Protein AF-A0A4Y8AT61-F1 (afdb_monomer)

Mean predicted aligned error: 8.23 Å

Structure (mmCIF, N/CA/C/O backbone):
data_AF-A0A4Y8AT61-F1
#
_entry.id   AF-A0A4Y8AT61-F1
#
loop_
_atom_site.group_PDB
_atom_site.id
_atom_site.type_symbol
_atom_site.label_atom_id
_atom_site.label_alt_id
_atom_site.label_comp_id
_atom_site.label_asym_id
_atom_site.label_entity_id
_atom_site.label_seq_id
_atom_site.pdbx_PDB_ins_code
_atom_site.Cartn_x
_atom_site.Cartn_y
_atom_site.Cartn_z
_atom_site.occupancy
_atom_site.B_iso_or_equiv
_atom_site.auth_seq_id
_atom_site.auth_comp_id
_atom_site.auth_asym_id
_atom_site.auth_atom_id
_atom_site.pdbx_PDB_model_num
ATOM 1 N N . MET A 1 1 ? 18.339 -17.777 -4.932 1.00 36.38 1 MET A N 1
ATOM 2 C CA . MET A 1 1 ? 16.861 -17.811 -4.949 1.00 36.38 1 MET A CA 1
ATOM 3 C C . MET A 1 1 ? 16.415 -16.359 -4.862 1.00 36.38 1 MET A C 1
ATOM 5 O O . MET A 1 1 ? 16.865 -15.692 -3.943 1.00 36.38 1 MET A O 1
ATOM 9 N N . LYS A 1 2 ? 15.711 -15.813 -5.861 1.00 45.47 2 LYS A N 1
ATOM 10 C CA . LYS A 1 2 ? 15.287 -14.401 -5.837 1.00 45.47 2 LYS A CA 1
ATOM 11 C C . LYS A 1 2 ? 14.229 -14.286 -4.734 1.00 45.47 2 LYS A C 1
ATOM 13 O O . LYS A 1 2 ? 13.193 -14.935 -4.846 1.00 45.47 2 LYS A O 1
ATOM 18 N N . GLU A 1 3 ? 14.535 -13.597 -3.638 1.00 62.41 3 GLU A N 1
ATOM 19 C CA . GLU A 1 3 ? 13.583 -13.440 -2.536 1.00 62.41 3 GLU A CA 1
ATOM 20 C C . GLU A 1 3 ? 12.354 -12.694 -3.058 1.00 62.41 3 GLU A C 1
ATOM 22 O O . GLU A 1 3 ? 12.460 -11.595 -3.598 1.00 62.41 3 GLU A O 1
ATOM 27 N N . ILE A 1 4 ? 11.193 -13.346 -2.971 1.00 73.12 4 ILE A N 1
ATOM 28 C CA . ILE A 1 4 ? 9.927 -12.787 -3.454 1.00 73.12 4 ILE A CA 1
ATOM 29 C C . ILE A 1 4 ? 9.488 -11.653 -2.534 1.00 73.12 4 ILE A C 1
ATOM 31 O O . ILE A 1 4 ? 8.932 -10.685 -3.027 1.00 73.12 4 ILE A O 1
ATOM 35 N N . PHE A 1 5 ? 9.749 -11.739 -1.227 1.00 81.12 5 PHE A N 1
ATOM 36 C CA . PHE A 1 5 ? 9.392 -10.702 -0.263 1.00 81.12 5 PHE A CA 1
ATOM 37 C C . PHE A 1 5 ? 10.627 -10.036 0.327 1.00 81.12 5 PHE A C 1
ATOM 39 O O . PHE A 1 5 ? 11.605 -10.708 0.639 1.00 81.12 5 PHE A O 1
ATOM 46 N N . ASN A 1 6 ? 10.557 -8.724 0.511 1.00 86.44 6 ASN A N 1
ATOM 47 C CA . ASN A 1 6 ? 11.590 -7.962 1.192 1.00 86.44 6 ASN A CA 1
ATOM 48 C C . ASN A 1 6 ? 11.395 -8.002 2.723 1.00 86.44 6 ASN A C 1
ATOM 50 O O . ASN A 1 6 ? 10.343 -8.391 3.237 1.00 86.44 6 ASN A O 1
ATOM 54 N N . ASN A 1 7 ? 12.407 -7.558 3.474 1.00 89.88 7 ASN A N 1
ATOM 55 C CA . ASN A 1 7 ? 12.387 -7.593 4.943 1.00 89.88 7 ASN A CA 1
ATOM 56 C C . ASN A 1 7 ? 11.191 -6.855 5.565 1.00 89.88 7 ASN A C 1
ATOM 58 O O . ASN A 1 7 ? 10.678 -7.276 6.603 1.00 89.88 7 ASN A O 1
ATOM 62 N N . ARG A 1 8 ? 10.733 -5.765 4.939 1.00 88.19 8 ARG A N 1
ATOM 63 C CA . ARG A 1 8 ? 9.583 -5.000 5.427 1.00 88.19 8 ARG A CA 1
ATOM 64 C C . ARG A 1 8 ? 8.285 -5.760 5.216 1.00 88.19 8 ARG A C 1
ATOM 66 O O . ARG A 1 8 ? 7.477 -5.829 6.133 1.00 88.19 8 ARG A O 1
ATOM 73 N N . GLU A 1 9 ? 8.093 -6.343 4.038 1.00 87.31 9 GLU A N 1
ATOM 74 C CA . GLU A 1 9 ? 6.930 -7.170 3.717 1.00 87.31 9 GLU A CA 1
ATOM 75 C C . GLU A 1 9 ? 6.846 -8.373 4.665 1.00 87.31 9 GLU A C 1
ATOM 77 O O . GLU A 1 9 ? 5.780 -8.640 5.215 1.00 87.31 9 GLU A O 1
ATOM 82 N N . ILE A 1 10 ? 7.971 -9.042 4.940 1.00 90.88 10 ILE A N 1
ATOM 83 C CA . ILE A 1 10 ? 8.032 -10.157 5.900 1.00 90.88 10 ILE A CA 1
ATOM 84 C C . ILE A 1 10 ? 7.611 -9.691 7.300 1.00 90.88 10 ILE A C 1
ATOM 86 O O . ILE A 1 10 ? 6.764 -10.320 7.941 1.00 90.88 10 ILE A O 1
ATOM 90 N N . ALA A 1 11 ? 8.163 -8.574 7.775 1.00 91.62 11 ALA A N 1
ATOM 91 C CA . ALA A 1 11 ? 7.839 -8.053 9.097 1.00 91.62 11 ALA A CA 1
ATOM 92 C C . ALA A 1 11 ? 6.385 -7.542 9.193 1.00 91.62 11 ALA A C 1
ATOM 94 O O . ALA A 1 11 ? 5.727 -7.754 10.214 1.00 91.62 11 ALA A O 1
ATOM 95 N N . LEU A 1 12 ? 5.846 -6.940 8.126 1.00 89.81 12 LEU A N 1
ATOM 96 C CA . LEU A 1 12 ? 4.436 -6.546 8.030 1.00 89.81 12 LEU A CA 1
ATOM 97 C C . LEU A 1 12 ? 3.517 -7.766 8.092 1.00 89.81 12 LEU A C 1
ATOM 99 O O . LEU A 1 12 ? 2.582 -7.774 8.889 1.00 89.81 12 LEU A O 1
ATOM 103 N N . LEU A 1 13 ? 3.791 -8.804 7.297 1.00 91.25 13 LEU A N 1
ATOM 104 C CA . LEU A 1 13 ? 2.998 -10.036 7.280 1.00 91.25 13 LEU A CA 1
ATOM 105 C C . LEU A 1 13 ? 2.968 -10.704 8.656 1.00 91.25 13 LEU A C 1
ATOM 107 O O . LEU A 1 13 ? 1.909 -11.134 9.110 1.00 91.25 13 LEU A O 1
ATOM 111 N N . PHE A 1 14 ? 4.105 -10.738 9.350 1.00 94.06 14 PHE A N 1
ATOM 112 C CA . PHE A 1 14 ? 4.192 -11.273 10.705 1.00 94.06 14 PHE A CA 1
ATOM 113 C C . PHE A 1 14 ? 3.315 -10.497 11.699 1.00 94.06 14 PHE A C 1
ATOM 115 O O . PHE A 1 14 ? 2.499 -11.094 12.404 1.00 94.06 14 PHE A O 1
ATOM 122 N N . TRP A 1 15 ? 3.433 -9.165 11.738 1.00 94.00 15 TRP A N 1
ATOM 123 C CA . TRP A 1 15 ? 2.656 -8.340 12.667 1.00 94.00 15 TRP A CA 1
ATOM 124 C C . TRP A 1 15 ? 1.162 -8.319 12.335 1.00 94.00 15 TRP A C 1
ATOM 126 O O . TRP A 1 15 ? 0.336 -8.406 13.245 1.00 94.00 15 TRP A O 1
ATOM 136 N N . ILE A 1 16 ? 0.802 -8.281 11.048 1.00 91.12 16 ILE A N 1
ATOM 137 C CA . ILE A 1 16 ? -0.586 -8.445 10.599 1.00 91.12 16 ILE A CA 1
ATOM 138 C C . ILE A 1 16 ? -1.113 -9.811 11.046 1.00 91.12 16 ILE A C 1
ATOM 140 O O . ILE A 1 16 ? -2.205 -9.877 11.600 1.00 91.12 16 ILE A O 1
ATOM 144 N N . GLY A 1 17 ? -0.336 -10.886 10.895 1.00 92.94 17 GLY A N 1
ATOM 145 C CA . GLY A 1 17 ? -0.708 -12.221 11.367 1.00 92.94 17 GLY A CA 1
ATOM 146 C C . GLY A 1 17 ? -1.023 -12.252 12.865 1.00 92.94 17 GLY A C 1
ATOM 147 O O . GLY A 1 17 ? -2.079 -12.746 13.262 1.00 92.94 17 GLY A O 1
ATOM 148 N N . ILE A 1 18 ? -0.165 -11.652 13.699 1.00 93.69 18 ILE A N 1
ATOM 149 C CA . ILE A 1 18 ? -0.402 -11.530 15.148 1.00 93.69 18 ILE A CA 1
ATOM 150 C C . ILE A 1 18 ? -1.698 -10.763 15.435 1.00 93.69 18 ILE A C 1
ATOM 152 O O . ILE A 1 18 ? -2.508 -11.205 16.255 1.00 93.69 18 ILE A O 1
ATOM 156 N N . LEU A 1 19 ? -1.916 -9.631 14.759 1.00 90.44 19 LEU A N 1
ATOM 157 C CA . LEU A 1 19 ? -3.117 -8.815 14.939 1.00 90.44 19 LEU A CA 1
ATOM 158 C C . LEU A 1 19 ? -4.384 -9.557 14.512 1.00 90.44 19 LEU A C 1
ATOM 160 O O . LEU A 1 19 ? -5.373 -9.522 15.241 1.00 90.44 19 LEU A O 1
ATOM 164 N N . LEU A 1 20 ? -4.363 -10.266 13.383 1.00 89.38 20 LEU A N 1
ATOM 165 C CA . LEU A 1 20 ? -5.501 -11.060 12.921 1.00 89.38 20 LEU A CA 1
ATOM 166 C C . LEU A 1 20 ? -5.822 -12.183 13.909 1.00 89.38 20 LEU A C 1
ATOM 168 O O . LEU A 1 20 ? -6.983 -12.344 14.281 1.00 89.38 20 LEU A O 1
ATOM 172 N N . ILE A 1 21 ? -4.808 -12.902 14.404 1.00 92.44 21 ILE A N 1
ATOM 173 C CA . ILE A 1 21 ? -4.994 -13.919 15.450 1.00 92.44 21 ILE A CA 1
ATOM 174 C C . ILE A 1 21 ? -5.622 -13.285 16.694 1.00 92.44 21 ILE A C 1
ATOM 176 O O . ILE A 1 21 ? -6.546 -13.852 17.271 1.00 92.44 21 ILE A O 1
ATOM 180 N N . TYR A 1 22 ? -5.158 -12.108 17.114 1.00 90.56 22 TYR A N 1
ATOM 181 C CA . TYR A 1 22 ? -5.714 -11.409 18.269 1.00 90.56 22 TYR A CA 1
ATOM 182 C C . TYR A 1 22 ? -7.177 -10.987 18.053 1.00 90.56 22 TYR A C 1
ATOM 184 O O . TYR A 1 22 ? -8.028 -11.254 18.905 1.00 90.56 22 TYR A O 1
ATOM 192 N N . VAL A 1 23 ? -7.486 -10.368 16.910 1.00 88.12 23 VAL A N 1
ATOM 193 C CA . VAL A 1 23 ? -8.828 -9.877 16.565 1.00 88.12 23 VAL A CA 1
ATOM 194 C C . VAL A 1 23 ? -9.816 -11.034 16.434 1.00 88.12 23 VAL A C 1
ATOM 196 O O . VAL A 1 23 ? -10.910 -10.966 16.996 1.00 88.12 23 VAL A O 1
ATOM 199 N N . PHE A 1 24 ? -9.435 -12.121 15.764 1.00 88.94 24 PHE A N 1
ATOM 200 C CA . PHE A 1 24 ? -10.314 -13.264 15.521 1.00 88.94 24 PHE A CA 1
ATOM 201 C C . PHE A 1 24 ? -10.420 -14.250 16.690 1.00 88.94 24 PHE A C 1
ATOM 203 O O . PHE A 1 24 ? -11.139 -15.235 16.584 1.00 88.94 24 PHE A O 1
ATOM 210 N N . ARG A 1 25 ? -9.810 -13.984 17.852 1.00 89.75 25 ARG A N 1
ATOM 211 C CA . ARG A 1 25 ? -10.066 -14.787 19.067 1.00 89.75 25 ARG A CA 1
ATOM 212 C C . ARG A 1 25 ? -11.502 -14.678 19.571 1.00 89.75 25 ARG A C 1
ATOM 214 O O . ARG A 1 25 ? -12.001 -15.598 20.213 1.00 89.75 25 ARG A O 1
ATOM 221 N N . LYS A 1 26 ? -12.164 -13.541 19.340 1.00 88.56 26 LYS A N 1
ATOM 222 C CA . LYS A 1 26 ? -13.530 -13.304 19.822 1.00 88.56 26 LYS A CA 1
ATOM 223 C C . LYS A 1 26 ? -14.539 -13.733 18.762 1.00 88.56 26 LYS A C 1
ATOM 225 O O . LYS A 1 26 ? -14.546 -13.176 17.668 1.00 88.56 26 LYS A O 1
ATOM 230 N N . LYS A 1 27 ? -15.456 -14.639 19.124 1.00 82.62 27 LYS A N 1
ATOM 231 C CA . LYS A 1 27 ? -16.535 -15.121 18.239 1.00 82.62 27 LYS A CA 1
ATOM 232 C C . LYS A 1 27 ? -17.334 -13.974 17.606 1.00 82.62 27 LYS A C 1
ATOM 234 O O . LYS A 1 27 ? -17.577 -13.989 16.408 1.00 82.62 27 LYS A O 1
ATOM 239 N N . HIS A 1 28 ? -17.631 -12.933 18.384 1.00 88.81 28 HIS A N 1
ATOM 240 C CA . HIS A 1 28 ? -18.303 -11.724 17.899 1.00 88.81 28 HIS A CA 1
ATOM 241 C C . HIS A 1 28 ? -17.579 -11.044 16.720 1.00 88.81 28 HIS A C 1
ATOM 243 O O . HIS A 1 28 ? -18.225 -10.572 15.785 1.00 88.81 28 HIS A O 1
ATOM 249 N N . ASN A 1 29 ? -16.243 -11.010 16.738 1.00 85.25 29 ASN A N 1
ATOM 250 C CA . ASN A 1 29 ? -15.450 -10.393 15.675 1.00 85.25 29 ASN A CA 1
ATOM 251 C C . ASN A 1 29 ? -15.458 -11.257 14.410 1.00 85.25 29 ASN A C 1
ATOM 253 O O . ASN A 1 29 ? -15.543 -10.717 13.311 1.00 85.25 29 ASN A O 1
ATOM 257 N N . ILE A 1 30 ? -15.424 -12.586 14.564 1.00 86.00 30 ILE A N 1
ATOM 258 C CA . ILE A 1 30 ? -15.565 -13.531 13.448 1.00 86.00 30 ILE A CA 1
ATOM 259 C C . ILE A 1 30 ? -16.944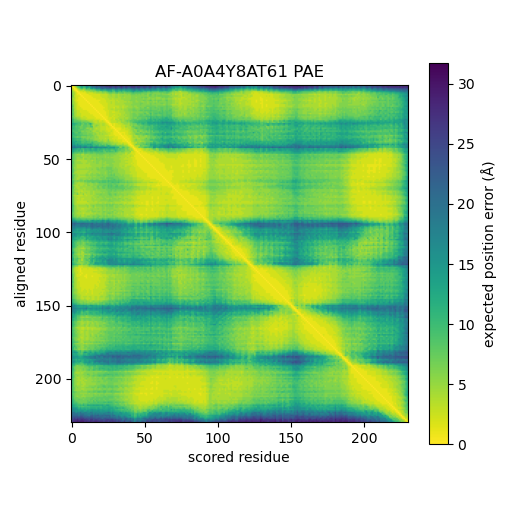 -13.372 12.796 1.00 86.00 30 ILE A C 1
ATOM 261 O O . ILE A 1 30 ? -17.032 -13.228 11.583 1.00 86.00 30 ILE A O 1
ATOM 265 N N . GLU A 1 31 ? -18.015 -13.345 13.593 1.00 86.31 31 GLU A N 1
ATOM 266 C CA . GLU A 1 31 ? -19.386 -13.176 13.093 1.00 86.31 31 GLU A CA 1
ATOM 267 C C . GLU A 1 31 ? -19.573 -11.824 12.391 1.00 86.31 31 GLU A C 1
ATOM 269 O O . GLU A 1 31 ? -20.167 -11.751 11.317 1.00 86.31 31 GLU A O 1
ATOM 274 N N . SER A 1 32 ? -19.024 -10.747 12.960 1.00 87.44 32 SER A N 1
ATOM 275 C CA . SER A 1 32 ? -19.069 -9.412 12.349 1.00 87.44 32 SER A CA 1
ATOM 276 C C . SER A 1 32 ? -18.291 -9.359 11.034 1.00 87.44 32 SER A C 1
ATOM 278 O O . SER A 1 32 ? -18.775 -8.792 10.057 1.00 87.44 32 SER A O 1
ATOM 280 N N . PHE A 1 33 ? -17.115 -9.987 10.978 1.00 84.00 33 PHE A N 1
ATOM 281 C CA . PHE A 1 33 ? -16.336 -10.104 9.748 1.00 84.00 33 PHE A CA 1
ATOM 282 C C . PHE A 1 33 ? -17.062 -10.943 8.689 1.00 84.00 33 PHE A C 1
ATOM 284 O O . PHE A 1 33 ? -17.086 -10.558 7.523 1.00 84.00 33 PHE A O 1
ATOM 291 N N . GLY A 1 34 ? -17.727 -12.027 9.100 1.00 83.25 34 GLY A N 1
ATOM 292 C CA . GLY A 1 34 ? -18.579 -12.841 8.232 1.00 83.25 34 GLY A CA 1
ATOM 293 C C . GLY A 1 34 ? -19.685 -12.020 7.572 1.00 83.25 34 GLY A C 1
ATOM 294 O O . GLY A 1 34 ? -19.818 -12.053 6.355 1.00 83.25 34 GLY A O 1
ATOM 295 N N . LYS A 1 35 ? -20.394 -11.180 8.335 1.00 85.88 35 LYS A N 1
ATOM 296 C CA . LYS A 1 35 ? -21.421 -10.278 7.781 1.00 85.88 35 LYS A CA 1
ATOM 297 C C . LYS A 1 35 ? -20.858 -9.269 6.780 1.00 85.88 35 LYS A C 1
ATOM 299 O O . LYS A 1 35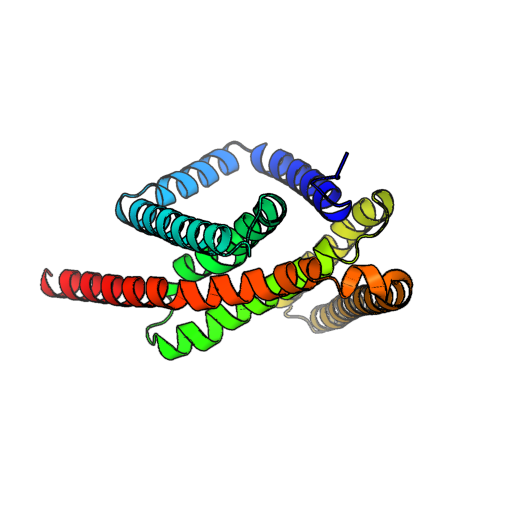 ? -21.514 -8.950 5.792 1.00 85.88 35 LYS A O 1
ATOM 304 N N . VAL A 1 36 ? -19.649 -8.754 7.023 1.00 82.56 36 VAL A N 1
ATOM 305 C CA . VAL A 1 36 ? -18.973 -7.865 6.065 1.00 82.56 36 VAL A CA 1
ATOM 306 C C . VAL A 1 36 ? -18.656 -8.625 4.780 1.00 82.56 36 VAL A C 1
ATOM 308 O O . VAL A 1 36 ? -18.948 -8.117 3.702 1.00 82.56 36 VAL A O 1
ATOM 311 N N . LEU A 1 37 ? -18.121 -9.847 4.878 1.00 82.12 37 LEU A N 1
ATOM 312 C CA . LEU A 1 37 ? -17.873 -10.695 3.712 1.00 82.12 37 LEU A CA 1
ATOM 313 C C . LEU A 1 37 ? -19.165 -10.990 2.945 1.00 82.12 37 LEU A C 1
ATOM 315 O O . LEU A 1 37 ? -19.205 -10.781 1.738 1.00 82.12 37 LEU A O 1
ATOM 319 N N . GLU A 1 38 ? -20.239 -11.385 3.628 1.00 82.56 38 GLU A N 1
ATOM 320 C CA . GLU A 1 38 ? -21.553 -11.616 3.015 1.00 82.56 38 GLU A CA 1
ATOM 321 C C . GLU A 1 38 ? -22.063 -10.381 2.256 1.00 82.56 38 GLU A C 1
ATOM 323 O O . GLU A 1 38 ? -22.574 -10.506 1.143 1.00 82.56 38 GLU A O 1
ATOM 328 N N . ALA A 1 39 ? -21.854 -9.175 2.796 1.00 80.38 39 ALA A N 1
ATOM 329 C CA . ALA A 1 39 ? -22.226 -7.931 2.124 1.00 80.38 39 ALA A CA 1
ATOM 330 C C . ALA A 1 39 ? -21.451 -7.702 0.809 1.00 80.38 39 ALA A C 1
ATOM 332 O O . ALA A 1 39 ? -22.010 -7.146 -0.140 1.00 80.38 39 ALA A O 1
ATOM 333 N N . PHE A 1 40 ? -20.198 -8.162 0.709 1.00 71.25 40 PHE A N 1
ATOM 334 C CA . PHE A 1 40 ? -19.439 -8.128 -0.549 1.00 71.25 40 PHE A CA 1
ATOM 335 C C . PHE A 1 40 ? -19.984 -9.108 -1.598 1.00 71.25 40 PHE A C 1
ATOM 337 O O . PHE A 1 40 ? -19.897 -8.825 -2.795 1.00 71.25 40 PHE A O 1
ATOM 344 N N . PHE A 1 41 ? -20.588 -10.220 -1.171 1.00 73.31 41 PHE A N 1
ATOM 345 C CA . PHE A 1 41 ? -21.160 -11.239 -2.058 1.00 73.31 41 PHE A CA 1
ATOM 346 C C . PHE A 1 41 ? -22.594 -10.941 -2.519 1.00 73.31 41 PHE A C 1
ATOM 348 O O . PHE A 1 41 ? -23.202 -11.751 -3.217 1.00 73.31 41 PHE A O 1
ATOM 355 N N . VAL A 1 42 ? -23.141 -9.759 -2.222 1.00 76.69 42 VAL A N 1
ATOM 356 C CA . VAL A 1 42 ? -24.404 -9.318 -2.828 1.00 76.69 42 VAL A CA 1
ATOM 357 C C . VAL A 1 42 ? -24.207 -9.152 -4.340 1.00 76.69 42 VAL A C 1
ATOM 359 O O . VAL A 1 42 ? -23.296 -8.443 -4.773 1.00 76.69 42 VAL A O 1
ATOM 362 N N . ASN A 1 43 ? -25.095 -9.756 -5.144 1.00 72.50 43 ASN A N 1
ATOM 363 C CA . ASN A 1 43 ? -24.966 -9.902 -6.606 1.00 72.50 43 ASN A CA 1
ATOM 364 C C . ASN A 1 43 ? -24.438 -8.655 -7.337 1.00 72.50 43 ASN A C 1
ATOM 366 O O . ASN A 1 43 ? -23.592 -8.770 -8.219 1.00 72.50 43 ASN A O 1
ATOM 370 N N . LYS A 1 44 ? -24.895 -7.449 -6.972 1.00 77.00 44 LYS A N 1
ATOM 371 C CA . LYS A 1 44 ? -24.464 -6.200 -7.627 1.00 77.00 44 LYS A CA 1
ATOM 372 C C . LYS A 1 44 ? -23.023 -5.797 -7.289 1.00 77.00 44 LYS A C 1
ATOM 374 O O . LYS A 1 44 ? -22.298 -5.387 -8.189 1.00 77.00 44 LYS A O 1
ATOM 379 N N . ILE A 1 45 ? -22.616 -5.906 -6.022 1.00 78.12 45 ILE A N 1
ATOM 380 C CA . ILE A 1 45 ? -21.269 -5.527 -5.564 1.00 78.12 45 ILE A CA 1
ATOM 381 C C . ILE A 1 45 ? -20.251 -6.532 -6.103 1.00 78.12 45 ILE A C 1
ATOM 383 O O . ILE A 1 45 ? -19.264 -6.137 -6.720 1.00 78.12 45 ILE A O 1
ATOM 387 N N . SER A 1 46 ? -20.552 -7.825 -5.964 1.00 83.31 46 SER A N 1
ATOM 388 C CA . SER A 1 46 ? -19.709 -8.904 -6.479 1.00 83.31 46 SER A CA 1
ATOM 389 C C . SER A 1 46 ? -19.489 -8.793 -7.993 1.00 83.31 46 SER A C 1
ATOM 391 O O . SER A 1 46 ? -18.352 -8.879 -8.449 1.00 83.31 46 SER A O 1
ATOM 393 N N . THR A 1 47 ? -20.539 -8.490 -8.771 1.00 87.88 47 THR A N 1
ATOM 394 C CA . THR A 1 47 ? -20.417 -8.325 -10.233 1.00 87.88 47 THR A CA 1
ATOM 395 C C . THR A 1 47 ? -19.478 -7.177 -10.611 1.00 87.88 47 THR A C 1
ATOM 397 O O . THR A 1 47 ? -18.649 -7.341 -11.501 1.00 87.88 47 THR A O 1
ATOM 400 N N . ILE A 1 48 ? -19.566 -6.024 -9.935 1.00 90.62 48 ILE A N 1
ATOM 401 C CA . ILE A 1 48 ? -18.693 -4.871 -10.219 1.00 90.62 48 ILE A CA 1
ATOM 402 C C . ILE A 1 48 ? -17.225 -5.229 -9.966 1.00 90.62 48 ILE A C 1
ATOM 404 O O . ILE A 1 48 ? -16.375 -4.921 -10.800 1.00 90.62 48 ILE A O 1
ATOM 408 N N . PHE A 1 49 ? -16.935 -5.899 -8.847 1.00 90.94 49 PHE A N 1
ATOM 409 C CA . PHE A 1 49 ? -15.570 -6.311 -8.522 1.00 90.94 49 PHE A CA 1
ATOM 410 C C . PHE A 1 49 ? -15.045 -7.407 -9.449 1.00 90.94 49 PHE A C 1
ATOM 412 O O . PHE A 1 49 ? -13.882 -7.380 -9.835 1.00 90.94 49 PHE A O 1
ATOM 419 N N . LEU A 1 50 ? -15.889 -8.353 -9.856 1.00 92.31 50 LEU A N 1
ATOM 420 C CA . LEU A 1 50 ? -15.496 -9.384 -10.813 1.00 92.31 50 LEU A CA 1
ATOM 421 C C . LEU A 1 50 ? -15.163 -8.768 -12.179 1.00 92.31 50 LEU A C 1
ATOM 423 O O . LEU A 1 50 ? -14.134 -9.093 -12.768 1.00 92.31 50 LEU A O 1
ATOM 427 N N . LEU A 1 51 ? -15.975 -7.814 -12.648 1.00 94.19 51 LEU A N 1
ATOM 428 C CA . LEU A 1 51 ? -15.690 -7.060 -13.870 1.00 94.19 51 LEU A CA 1
ATOM 429 C C . LEU A 1 51 ? -14.404 -6.234 -13.756 1.00 94.19 51 LEU A C 1
ATOM 431 O O . LEU A 1 51 ? -13.654 -6.166 -14.728 1.00 94.19 51 LEU A O 1
ATOM 435 N N . SER A 1 52 ? -14.117 -5.631 -12.595 1.00 94.81 52 SER A N 1
ATOM 436 C CA . SER A 1 52 ? -12.866 -4.888 -12.414 1.00 94.81 52 SER A CA 1
ATOM 437 C C . SER A 1 52 ? -11.641 -5.793 -12.410 1.00 94.81 52 SER A C 1
ATOM 439 O O . SER A 1 52 ? -10.628 -5.400 -12.978 1.00 94.81 52 SER A O 1
ATOM 441 N N . VAL A 1 53 ? -11.724 -6.997 -11.829 1.00 95.69 53 VAL A N 1
ATOM 442 C CA . VAL A 1 53 ? -10.640 -7.990 -11.924 1.00 95.69 53 VAL A CA 1
ATOM 443 C C . VAL A 1 53 ? -10.409 -8.365 -13.383 1.00 95.69 53 VAL A C 1
ATOM 445 O O . VAL A 1 53 ? -9.295 -8.212 -13.864 1.00 95.69 53 VAL A O 1
ATOM 448 N N . ILE A 1 54 ? -11.453 -8.760 -14.121 1.00 96.62 54 ILE A N 1
ATOM 449 C CA . ILE A 1 54 ? -11.325 -9.125 -15.545 1.00 96.62 54 ILE A CA 1
ATOM 450 C C . ILE A 1 54 ? -10.702 -7.983 -16.357 1.00 96.62 54 ILE A C 1
ATOM 452 O O . ILE A 1 54 ? -9.827 -8.216 -17.193 1.00 96.62 54 ILE A O 1
ATOM 456 N N . TYR A 1 55 ? -11.134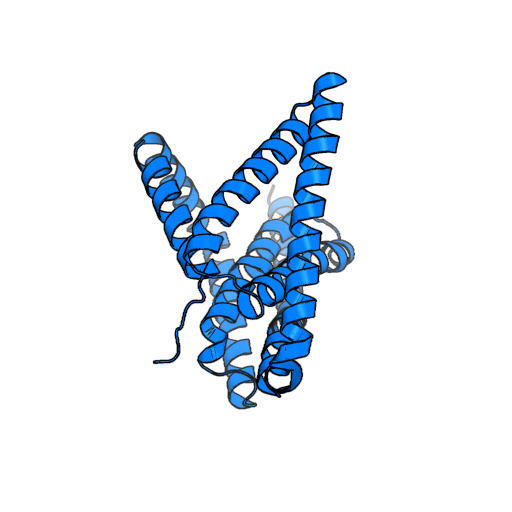 -6.745 -16.110 1.00 97.00 55 TYR A N 1
ATOM 457 C CA . TYR A 1 55 ? -10.596 -5.573 -16.791 1.00 97.00 55 TYR A CA 1
ATOM 458 C C . TYR A 1 55 ? -9.105 -5.372 -16.496 1.00 97.00 55 TYR A C 1
ATOM 460 O O . TYR A 1 55 ? -8.318 -5.174 -17.418 1.00 97.00 55 TYR A O 1
ATOM 468 N N . VAL A 1 56 ? -8.703 -5.456 -15.225 1.00 96.38 56 VAL A N 1
ATOM 469 C CA . VAL A 1 56 ? -7.304 -5.286 -14.808 1.00 96.38 56 VAL A CA 1
ATOM 470 C C . VAL A 1 56 ? -6.424 -6.422 -15.327 1.00 96.38 56 VAL A C 1
ATOM 472 O O . VAL A 1 56 ? -5.357 -6.145 -15.862 1.00 96.38 56 VAL A O 1
ATOM 475 N N . GLU A 1 57 ? -6.885 -7.672 -15.272 1.00 96.25 57 GLU A N 1
ATOM 476 C CA . GLU A 1 57 ? -6.180 -8.815 -15.867 1.00 96.25 57 GLU A CA 1
ATOM 477 C C . GLU A 1 57 ? -5.992 -8.625 -17.377 1.00 96.25 57 GLU A C 1
ATOM 479 O O . GLU A 1 57 ? -4.910 -8.854 -17.908 1.00 96.25 57 GLU A O 1
ATOM 484 N N . SER A 1 58 ? -7.004 -8.103 -18.077 1.00 96.69 58 SER A N 1
ATOM 485 C CA . SER A 1 58 ? -6.887 -7.780 -19.505 1.00 96.69 58 SER A CA 1
ATOM 486 C C . SER A 1 58 ? -5.819 -6.711 -19.770 1.00 96.69 58 SER A C 1
ATOM 488 O O . SER A 1 58 ? -5.062 -6.827 -20.733 1.00 96.69 58 SER A O 1
ATOM 490 N N . LEU A 1 59 ? -5.714 -5.689 -18.911 1.00 96.62 59 LEU A N 1
ATOM 491 C CA . LEU A 1 59 ? -4.639 -4.693 -18.997 1.00 96.62 59 LEU A CA 1
ATOM 492 C C . LEU A 1 59 ? -3.266 -5.321 -18.746 1.00 96.62 59 LEU A C 1
ATOM 494 O O . LEU A 1 59 ? -2.332 -5.040 -19.492 1.00 96.62 59 LEU A O 1
ATOM 498 N N . ILE A 1 60 ? -3.141 -6.183 -17.735 1.00 96.44 60 ILE A N 1
ATOM 499 C CA . ILE A 1 60 ? -1.893 -6.890 -17.424 1.00 96.44 60 ILE A CA 1
ATOM 500 C C . ILE A 1 60 ? -1.470 -7.778 -18.599 1.00 96.44 60 ILE A C 1
ATOM 502 O O . ILE A 1 60 ? -0.303 -7.757 -18.984 1.00 96.44 60 ILE A O 1
ATOM 506 N N . LEU A 1 61 ? -2.409 -8.487 -19.232 1.00 96.50 61 LEU A N 1
ATOM 507 C CA . LEU A 1 61 ? -2.141 -9.276 -20.435 1.00 96.50 61 LEU A CA 1
ATOM 508 C C . LEU A 1 61 ? -1.617 -8.400 -21.578 1.00 96.50 61 LEU A C 1
ATOM 510 O O . LEU A 1 61 ? -0.607 -8.742 -22.186 1.00 96.50 61 LEU A O 1
ATOM 514 N N . ILE A 1 62 ? -2.241 -7.245 -21.839 1.00 96.75 62 ILE A N 1
ATOM 515 C CA . ILE A 1 62 ? -1.754 -6.292 -22.851 1.00 96.75 62 ILE A CA 1
ATOM 516 C C . ILE A 1 62 ? -0.336 -5.813 -22.510 1.00 96.75 62 ILE A C 1
ATOM 518 O O . ILE A 1 62 ? 0.522 -5.782 -23.390 1.00 96.75 62 ILE A O 1
ATOM 522 N N . LEU A 1 63 ? -0.066 -5.479 -21.243 1.00 96.31 63 LEU A N 1
ATOM 523 C CA . LEU A 1 63 ? 1.267 -5.073 -20.788 1.00 96.31 63 LEU A CA 1
ATOM 524 C C . LEU A 1 63 ? 2.299 -6.200 -20.918 1.00 96.31 63 LEU A C 1
ATOM 526 O O . LEU A 1 63 ? 3.464 -5.928 -21.201 1.00 96.31 63 LEU A O 1
ATOM 530 N N . SER A 1 64 ? 1.887 -7.453 -20.741 1.00 95.50 64 SER A N 1
ATOM 531 C CA . SER A 1 64 ? 2.748 -8.617 -20.939 1.00 95.50 64 SER A CA 1
ATOM 532 C C . SER A 1 64 ? 3.080 -8.836 -22.417 1.00 95.50 64 SER A C 1
ATOM 534 O O . SER A 1 64 ? 4.237 -9.089 -22.746 1.00 95.50 64 SER A O 1
ATOM 536 N N . LEU A 1 65 ? 2.111 -8.644 -23.322 1.00 96.12 65 LEU A N 1
ATOM 537 C CA . LEU A 1 65 ? 2.318 -8.759 -24.773 1.00 96.12 65 LEU A CA 1
ATOM 538 C C . LEU A 1 65 ? 3.327 -7.743 -25.325 1.00 96.12 65 LEU A C 1
ATOM 540 O O . LEU A 1 65 ? 4.011 -8.038 -26.300 1.00 96.12 65 LEU A O 1
ATOM 544 N N . ILE A 1 66 ? 3.428 -6.562 -24.712 1.00 95.69 66 ILE A N 1
ATOM 545 C CA . ILE A 1 66 ? 4.419 -5.534 -25.078 1.00 95.69 66 ILE A CA 1
ATOM 546 C C . ILE A 1 66 ? 5.713 -5.628 -24.250 1.00 95.69 66 ILE A C 1
ATOM 548 O O . ILE A 1 66 ? 6.476 -4.665 -24.194 1.00 95.69 66 ILE A O 1
ATOM 552 N N . GLU A 1 67 ? 5.934 -6.752 -23.560 1.00 93.00 67 GLU A N 1
ATOM 553 C CA . GLU A 1 67 ? 7.096 -7.019 -22.698 1.00 93.00 67 GLU A CA 1
ATOM 554 C C . GLU A 1 67 ? 7.289 -5.995 -21.562 1.00 93.00 67 GLU A C 1
ATOM 556 O O . GLU A 1 67 ? 8.380 -5.853 -20.998 1.00 93.00 67 GLU A O 1
ATOM 561 N N . PHE A 1 68 ? 6.244 -5.249 -21.200 1.00 93.94 68 PHE A N 1
ATOM 562 C CA . PHE A 1 68 ? 6.289 -4.303 -20.088 1.00 93.94 68 PHE A CA 1
ATOM 563 C C . PHE A 1 68 ? 6.118 -5.020 -18.746 1.00 93.94 68 PHE A C 1
ATOM 565 O O . PHE A 1 68 ? 6.821 -4.693 -17.793 1.00 93.94 68 PHE A O 1
ATOM 572 N N . TRP A 1 69 ? 5.213 -5.998 -18.684 1.00 95.06 69 TRP A N 1
ATOM 573 C CA . TRP A 1 69 ? 4.914 -6.770 -17.480 1.00 95.06 69 TRP A CA 1
ATOM 574 C C . TRP A 1 69 ? 5.451 -8.200 -17.578 1.00 95.06 69 TRP A C 1
ATOM 576 O O . TRP A 1 69 ? 5.286 -8.873 -18.596 1.00 95.06 69 TRP A O 1
ATOM 586 N N . ASP A 1 70 ? 6.036 -8.681 -16.485 1.00 91.75 70 ASP A N 1
ATOM 587 C CA . ASP A 1 70 ? 6.407 -10.079 -16.277 1.00 91.75 70 ASP A CA 1
ATOM 588 C C . ASP A 1 70 ? 6.062 -10.511 -14.837 1.00 91.75 70 ASP A C 1
ATOM 590 O O . ASP A 1 70 ? 5.596 -9.713 -14.021 1.00 91.75 70 ASP A O 1
ATOM 594 N N . PHE A 1 71 ? 6.318 -11.776 -14.493 1.00 89.75 71 PHE A N 1
ATOM 595 C CA . PHE A 1 71 ? 5.996 -12.343 -13.176 1.00 89.75 71 PHE A CA 1
ATOM 596 C C . PHE A 1 71 ? 6.616 -11.600 -11.979 1.00 89.75 71 PHE A C 1
ATOM 598 O O . PHE A 1 71 ? 6.160 -11.783 -10.850 1.00 89.75 71 PHE A O 1
ATOM 605 N N . THR A 1 72 ? 7.631 -10.756 -12.186 1.00 86.44 72 THR A N 1
ATOM 606 C CA . THR A 1 72 ? 8.206 -9.932 -11.116 1.00 86.44 72 THR A CA 1
ATOM 607 C C . THR A 1 72 ? 7.254 -8.839 -10.624 1.00 86.44 72 THR A C 1
ATOM 609 O O . THR A 1 72 ? 7.381 -8.437 -9.472 1.00 86.44 72 THR A O 1
ATOM 612 N N . PHE A 1 73 ? 6.257 -8.450 -11.427 1.00 88.56 73 PHE A N 1
ATOM 613 C CA . PHE A 1 73 ? 5.266 -7.409 -11.120 1.00 88.56 73 PHE A CA 1
ATOM 614 C C . PHE A 1 73 ? 3.990 -7.932 -10.445 1.00 88.56 73 PHE A C 1
ATOM 616 O O . PHE A 1 73 ? 3.068 -7.156 -10.182 1.00 88.56 73 PHE A O 1
ATOM 623 N N . ILE A 1 74 ? 3.874 -9.239 -10.170 1.00 89.94 74 ILE A N 1
ATOM 624 C CA . ILE A 1 74 ? 2.659 -9.815 -9.561 1.00 89.94 74 ILE A CA 1
ATOM 625 C C . ILE A 1 74 ? 2.315 -9.120 -8.244 1.00 89.94 74 ILE A C 1
ATOM 627 O O . ILE A 1 74 ? 1.161 -8.753 -8.021 1.00 89.94 74 ILE A O 1
ATOM 631 N N . LYS A 1 75 ? 3.311 -8.918 -7.376 1.00 86.56 75 LYS A N 1
ATOM 632 C CA . LYS A 1 75 ? 3.088 -8.274 -6.078 1.00 86.56 75 LYS A CA 1
ATOM 633 C C . LYS A 1 75 ? 2.589 -6.848 -6.258 1.00 86.56 75 LYS A C 1
ATOM 635 O O . LYS A 1 75 ? 1.592 -6.477 -5.645 1.00 86.56 75 LYS A O 1
ATOM 640 N N . ASP A 1 76 ? 3.228 -6.088 -7.136 1.00 86.50 76 ASP A N 1
ATOM 641 C CA . ASP A 1 76 ? 2.875 -4.694 -7.397 1.00 86.50 76 ASP A CA 1
ATOM 642 C C . ASP A 1 76 ? 1.477 -4.590 -8.022 1.00 86.50 76 ASP A C 1
ATOM 644 O O . ASP A 1 76 ? 0.703 -3.704 -7.674 1.00 86.50 76 ASP A O 1
ATOM 648 N N . SER A 1 77 ? 1.090 -5.564 -8.852 1.00 91.75 77 SER A N 1
ATOM 649 C CA . SER A 1 77 ? -0.259 -5.663 -9.433 1.00 91.75 77 SER A CA 1
ATOM 650 C C . SER A 1 77 ? -1.325 -5.858 -8.350 1.00 91.75 77 SER A C 1
ATOM 652 O O . SER A 1 77 ? -2.349 -5.172 -8.348 1.00 91.75 77 SER A O 1
ATOM 654 N N . ILE A 1 78 ? -1.064 -6.750 -7.387 1.00 90.75 78 ILE A N 1
ATOM 655 C CA . ILE A 1 78 ? -1.950 -7.004 -6.242 1.00 90.75 78 ILE A CA 1
ATOM 656 C C . ILE A 1 78 ? -2.036 -5.759 -5.350 1.00 90.75 78 ILE A C 1
ATOM 658 O O . ILE A 1 78 ? -3.137 -5.315 -5.013 1.00 90.75 78 ILE A O 1
ATOM 662 N N . PHE A 1 79 ? -0.893 -5.170 -4.987 1.00 86.06 79 PHE A N 1
ATOM 663 C CA . PHE A 1 79 ? -0.848 -3.964 -4.158 1.00 86.06 79 PHE A CA 1
ATOM 664 C C . PHE A 1 79 ? -1.567 -2.792 -4.822 1.00 86.06 79 PHE A C 1
ATOM 666 O O . PHE A 1 79 ? -2.359 -2.111 -4.168 1.00 86.06 79 PHE A O 1
ATOM 673 N N . TRP A 1 80 ? -1.358 -2.582 -6.121 1.00 90.94 80 TRP A N 1
ATOM 674 C CA . TRP A 1 80 ? -2.052 -1.547 -6.871 1.00 90.94 80 TRP A CA 1
ATOM 675 C C . TRP A 1 80 ? -3.560 -1.808 -6.939 1.00 90.94 80 TRP A C 1
ATOM 677 O O . TRP A 1 80 ? -4.350 -0.883 -6.739 1.00 90.94 80 TRP A O 1
ATOM 687 N N . TYR A 1 81 ? -3.989 -3.055 -7.157 1.00 92.38 81 TYR A N 1
ATOM 688 C CA . TYR A 1 81 ? -5.413 -3.375 -7.230 1.00 92.38 81 TYR A CA 1
ATOM 689 C C . TYR A 1 81 ? -6.120 -3.059 -5.910 1.00 92.38 81 TYR A C 1
ATOM 691 O O . TYR A 1 81 ? -7.108 -2.324 -5.894 1.00 92.38 81 TYR A O 1
ATOM 699 N N . PHE A 1 82 ? -5.603 -3.554 -4.784 1.00 88.75 82 PHE A N 1
ATOM 700 C CA . PHE A 1 82 ? -6.227 -3.309 -3.482 1.00 88.75 82 PHE A CA 1
ATOM 701 C C . PHE A 1 82 ? -6.028 -1.873 -2.982 1.00 88.75 82 PHE A C 1
ATOM 703 O O . PHE A 1 82 ? -6.926 -1.333 -2.342 1.00 88.75 82 PHE A O 1
ATOM 710 N N . GLY A 1 83 ? -4.895 -1.237 -3.288 1.00 84.44 83 GLY A N 1
ATOM 711 C CA . GLY A 1 83 ? -4.574 0.122 -2.847 1.00 84.44 83 GLY A CA 1
ATOM 712 C C . GLY A 1 83 ? -5.218 1.230 -3.684 1.00 84.44 83 GLY A C 1
ATOM 713 O O . GLY A 1 83 ? -5.583 2.273 -3.147 1.00 84.44 83 GLY A O 1
ATOM 714 N N . VAL A 1 84 ? -5.404 1.018 -4.990 1.00 87.50 84 VAL A N 1
ATOM 715 C CA . VAL A 1 84 ? -5.983 2.016 -5.903 1.00 87.50 84 VAL A CA 1
ATOM 716 C C . VAL A 1 84 ? -7.343 1.571 -6.409 1.00 87.50 84 VAL A C 1
ATOM 718 O O . VAL A 1 84 ? -8.339 2.234 -6.110 1.00 87.50 84 VAL A O 1
ATOM 721 N N . ALA A 1 85 ? -7.415 0.481 -7.177 1.00 90.38 85 ALA A N 1
ATOM 722 C CA . ALA A 1 85 ? -8.631 0.113 -7.903 1.00 90.38 85 ALA A CA 1
ATOM 723 C C . ALA A 1 85 ? -9.807 -0.154 -6.954 1.00 90.38 85 ALA A C 1
ATOM 725 O O . ALA A 1 85 ? -10.863 0.473 -7.066 1.00 90.38 85 ALA A O 1
ATOM 726 N N . PHE A 1 86 ? -9.589 -1.016 -5.964 1.00 89.62 86 PHE A N 1
ATOM 727 C CA . PHE A 1 86 ? -10.584 -1.434 -4.98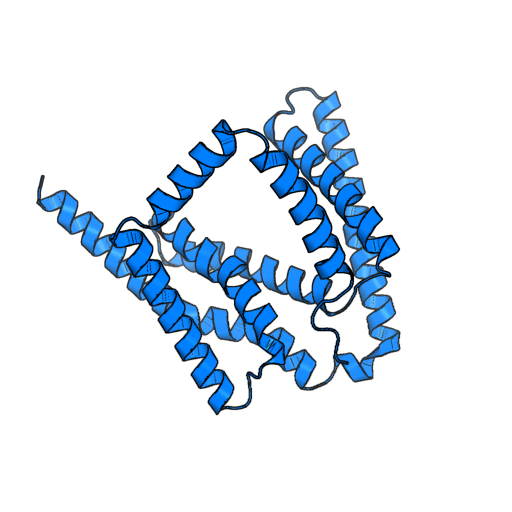6 1.00 89.62 86 PHE A CA 1
ATOM 728 C C . PHE A 1 86 ? -11.115 -0.255 -4.160 1.00 89.62 86 PHE A C 1
ATOM 730 O O . PHE A 1 86 ? -12.323 -0.016 -4.111 1.00 89.62 86 PHE A O 1
ATOM 737 N N . ILE A 1 87 ? -10.216 0.539 -3.563 1.00 87.00 87 ILE A N 1
ATOM 738 C CA . ILE A 1 87 ? -10.585 1.713 -2.755 1.00 87.00 87 ILE A CA 1
ATOM 739 C C . ILE A 1 87 ? -11.317 2.758 -3.605 1.00 87.00 87 ILE A C 1
ATOM 741 O O . ILE A 1 87 ? -12.262 3.399 -3.135 1.00 87.00 87 ILE A O 1
ATOM 745 N N . THR A 1 88 ? -10.909 2.939 -4.862 1.00 86.88 88 THR A N 1
ATOM 746 C CA . THR A 1 88 ? -11.551 3.897 -5.767 1.00 86.88 88 THR A CA 1
ATOM 747 C C . THR A 1 88 ? -12.965 3.446 -6.124 1.00 86.88 88 THR A C 1
ATOM 749 O O . THR A 1 88 ? -13.892 4.242 -5.990 1.00 86.88 88 THR A O 1
ATOM 752 N N . ILE A 1 89 ? -13.172 2.170 -6.468 1.00 88.31 89 ILE A N 1
ATOM 753 C CA . ILE A 1 89 ? -14.513 1.606 -6.702 1.00 88.31 89 ILE A CA 1
ATOM 754 C C . ILE A 1 89 ? -15.404 1.802 -5.469 1.00 88.31 89 ILE A C 1
ATOM 756 O O . ILE A 1 89 ? -16.526 2.298 -5.592 1.00 88.31 89 ILE A O 1
ATOM 760 N N . LEU A 1 90 ? -14.900 1.484 -4.271 1.00 85.62 90 LEU A N 1
ATOM 761 C CA . LEU A 1 90 ? -15.659 1.653 -3.030 1.00 85.62 90 LEU A CA 1
ATOM 762 C C . LEU A 1 90 ? -16.059 3.103 -2.771 1.00 85.62 90 LEU A C 1
ATOM 764 O O . LEU A 1 90 ? -17.132 3.343 -2.233 1.00 85.62 90 LEU A O 1
ATOM 768 N N . ASN A 1 91 ? -15.229 4.077 -3.134 1.00 82.62 91 ASN A N 1
ATOM 769 C CA . ASN A 1 91 ? -15.520 5.489 -2.895 1.00 82.62 91 ASN A CA 1
ATOM 770 C C . ASN A 1 91 ? -16.291 6.166 -4.036 1.00 82.62 91 ASN A C 1
ATOM 772 O O . ASN A 1 91 ? -16.705 7.315 -3.870 1.00 82.62 91 ASN A O 1
ATOM 776 N N . LEU A 1 92 ? -16.525 5.475 -5.154 1.00 80.06 92 LEU A N 1
ATOM 777 C CA . LEU A 1 92 ? -17.161 6.040 -6.346 1.00 80.06 92 LEU A CA 1
ATOM 778 C C . LEU A 1 92 ? -18.554 6.618 -6.064 1.00 80.06 92 LEU A C 1
ATOM 780 O O . LEU A 1 92 ? -18.904 7.674 -6.578 1.00 80.06 92 LEU A O 1
ATOM 784 N N . HIS A 1 93 ? -19.328 5.979 -5.185 1.00 73.44 93 HIS A N 1
ATOM 785 C CA . HIS A 1 93 ? -20.679 6.426 -4.828 1.00 73.44 93 HIS A CA 1
ATOM 786 C C . HIS A 1 93 ? -20.713 7.703 -3.969 1.00 73.44 93 HIS A C 1
ATOM 788 O O . HIS A 1 93 ? -21.769 8.316 -3.829 1.00 73.44 93 HIS A O 1
ATOM 794 N N . LYS A 1 94 ? -19.587 8.103 -3.362 1.00 70.19 94 LYS A N 1
ATOM 795 C CA . LYS A 1 94 ? -19.538 9.220 -2.404 1.00 70.19 94 LYS A CA 1
ATOM 796 C C . LYS A 1 94 ? -19.447 10.591 -3.069 1.00 70.19 94 LYS A C 1
ATOM 798 O O . LYS A 1 94 ? -19.546 11.594 -2.366 1.00 70.19 94 LYS A O 1
ATOM 803 N N . GLN A 1 95 ? -19.222 10.665 -4.382 1.00 65.06 95 GLN A N 1
ATOM 804 C CA . GLN A 1 95 ? -19.067 11.941 -5.079 1.00 65.06 95 GLN A CA 1
ATOM 805 C C . GLN A 1 95 ? -20.011 12.067 -6.280 1.00 65.06 95 GLN A C 1
ATOM 807 O O . GLN A 1 95 ? -19.940 11.251 -7.193 1.00 65.06 95 GLN A O 1
ATOM 812 N N . PRO A 1 96 ? -20.857 13.114 -6.317 1.00 58.66 96 PRO A N 1
ATOM 813 C CA . PRO A 1 96 ? -21.803 13.331 -7.410 1.00 58.66 96 PRO A CA 1
ATOM 814 C C . PRO A 1 96 ? -21.157 13.908 -8.680 1.00 58.66 96 PRO A C 1
ATOM 816 O O . PRO A 1 96 ? -21.781 13.887 -9.733 1.00 58.66 96 PRO A O 1
ATOM 819 N N . ASP A 1 97 ? -19.931 14.440 -8.596 1.00 68.38 97 ASP A N 1
ATOM 820 C CA . ASP A 1 97 ? -19.214 15.020 -9.736 1.00 68.38 97 ASP A CA 1
ATOM 821 C C . ASP A 1 97 ? -18.044 14.109 -10.150 1.00 68.38 97 ASP A C 1
ATOM 823 O O . ASP A 1 97 ? -17.032 14.053 -9.433 1.00 68.38 97 ASP A O 1
ATOM 827 N N . PRO A 1 98 ? -18.131 13.442 -11.318 1.00 65.00 98 PRO A N 1
ATOM 828 C CA . PRO A 1 98 ? -17.070 12.582 -11.824 1.00 65.00 98 PRO A CA 1
ATOM 829 C C . PRO A 1 98 ? -15.723 13.306 -11.914 1.00 65.00 98 PRO A C 1
ATOM 831 O O . PRO A 1 98 ? -14.697 12.738 -11.558 1.00 65.00 98 PRO A O 1
ATOM 834 N N . ARG A 1 99 ? -15.685 14.587 -12.313 1.00 67.75 99 ARG A N 1
ATOM 835 C CA . ARG A 1 99 ? -14.421 15.325 -12.509 1.00 67.75 99 ARG A CA 1
ATOM 836 C C . ARG A 1 99 ? -13.689 15.554 -11.189 1.00 67.75 99 ARG A C 1
ATOM 838 O O . ARG A 1 99 ? -12.468 15.393 -11.118 1.00 67.75 99 ARG A O 1
ATOM 845 N N . LYS A 1 100 ? -14.429 15.915 -10.137 1.00 68.94 100 LYS A N 1
ATOM 846 C CA . LYS A 1 100 ? -13.874 16.084 -8.782 1.00 68.94 100 LYS A CA 1
ATOM 847 C C . LYS A 1 100 ? -13.460 14.748 -8.176 1.00 68.94 100 LYS A C 1
ATOM 849 O O . LYS A 1 100 ? -12.421 14.688 -7.517 1.00 68.94 100 LYS A O 1
ATOM 854 N N . PHE A 1 101 ? -14.213 13.689 -8.464 1.00 71.50 101 PHE A N 1
ATOM 855 C CA . PHE A 1 101 ? -13.877 12.332 -8.062 1.00 71.50 101 PHE A CA 1
ATOM 856 C C . PHE A 1 101 ? -12.546 11.864 -8.674 1.00 71.50 101 PHE A C 1
ATOM 858 O O . PHE A 1 101 ? -11.639 11.483 -7.934 1.00 71.50 101 PHE A O 1
ATOM 865 N N . PHE A 1 102 ? -12.379 11.989 -9.997 1.00 70.56 102 PHE A N 1
ATOM 866 C CA . PHE A 1 102 ? -11.150 11.590 -10.694 1.00 70.56 102 PHE A CA 1
ATOM 867 C C . PHE A 1 102 ? -9.928 12.347 -10.176 1.00 70.56 102 PHE A C 1
ATOM 869 O O . PHE A 1 102 ? -8.920 11.736 -9.830 1.00 70.56 102 PHE A O 1
ATOM 876 N N . LYS A 1 103 ? -10.012 13.678 -10.067 1.00 70.75 103 LYS A N 1
ATOM 877 C CA . LYS A 1 103 ? -8.856 14.480 -9.651 1.00 70.75 103 LYS A CA 1
ATOM 878 C C . LYS A 1 103 ? -8.464 14.234 -8.195 1.00 70.75 103 LYS A C 1
ATOM 880 O O . LYS A 1 103 ? -7.281 14.251 -7.893 1.00 70.75 103 LYS A O 1
ATOM 885 N N . LYS A 1 104 ? -9.422 14.055 -7.284 1.00 73.12 104 LYS A N 1
ATOM 886 C CA . LYS A 1 104 ? -9.112 13.928 -5.854 1.00 73.12 104 LYS A CA 1
ATOM 887 C C . LYS A 1 104 ? -8.797 12.484 -5.474 1.00 73.12 104 LYS A C 1
ATOM 889 O O . LYS A 1 104 ? -7.709 12.194 -5.002 1.00 73.12 104 LYS A O 1
ATOM 894 N N . THR A 1 105 ? -9.723 11.565 -5.728 1.00 70.00 105 THR A N 1
ATOM 895 C CA . THR A 1 105 ? -9.639 10.195 -5.207 1.00 70.00 105 THR A CA 1
ATOM 896 C C . THR A 1 105 ? -8.552 9.376 -5.894 1.00 70.00 105 THR A C 1
ATOM 898 O O . THR A 1 105 ? -7.808 8.679 -5.211 1.00 70.00 105 THR A O 1
ATOM 901 N N . ILE A 1 106 ? -8.404 9.490 -7.217 1.00 71.81 106 ILE A N 1
ATOM 902 C CA . ILE A 1 106 ? -7.372 8.727 -7.929 1.00 71.81 106 ILE A CA 1
ATOM 903 C C . ILE A 1 106 ? -5.984 9.252 -7.590 1.00 71.81 106 ILE A C 1
ATOM 905 O O . ILE A 1 106 ? -5.114 8.457 -7.257 1.00 71.81 106 ILE A O 1
ATOM 909 N N . ILE A 1 107 ? -5.776 10.572 -7.628 1.00 73.00 107 ILE A N 1
ATOM 910 C CA . ILE A 1 107 ? -4.461 11.161 -7.340 1.00 73.00 107 ILE A CA 1
ATOM 911 C C . ILE A 1 107 ? -4.030 10.858 -5.902 1.00 73.00 107 ILE A C 1
ATOM 913 O O . ILE A 1 107 ? -2.863 10.542 -5.685 1.00 73.00 107 ILE A O 1
ATOM 917 N N . ASP A 1 108 ? -4.937 10.938 -4.928 1.00 76.38 108 ASP A N 1
ATOM 918 C CA . ASP A 1 108 ? -4.590 10.696 -3.525 1.00 76.38 108 ASP A CA 1
ATOM 919 C C . ASP A 1 108 ? -4.253 9.214 -3.269 1.00 76.38 108 ASP A C 1
ATOM 921 O O . ASP A 1 108 ? -3.216 8.924 -2.668 1.00 76.38 108 ASP A O 1
ATOM 925 N N . ASN A 1 109 ? -5.048 8.276 -3.801 1.00 77.19 109 ASN A N 1
ATOM 926 C CA . ASN A 1 109 ? -4.760 6.838 -3.697 1.00 77.19 109 ASN A CA 1
ATOM 927 C C . ASN A 1 109 ? -3.472 6.462 -4.447 1.00 77.19 109 ASN A C 1
ATOM 929 O O . ASN A 1 109 ? -2.652 5.692 -3.951 1.00 77.19 109 ASN A O 1
ATOM 933 N N . PHE A 1 110 ? -3.261 7.043 -5.627 1.00 74.81 110 PHE A N 1
ATOM 934 C CA . PHE A 1 110 ? -2.076 6.812 -6.444 1.00 74.81 110 PHE A CA 1
ATOM 935 C C . PHE A 1 110 ? -0.797 7.325 -5.771 1.00 74.81 110 PHE A C 1
ATOM 937 O O . PHE A 1 110 ? 0.194 6.602 -5.715 1.00 74.81 110 PHE A O 1
ATOM 944 N N . LYS A 1 111 ? -0.815 8.543 -5.209 1.00 78.31 111 LYS A N 1
ATOM 945 C CA . LYS A 1 111 ? 0.323 9.083 -4.444 1.00 78.31 111 LYS A CA 1
ATOM 946 C C . LYS A 1 111 ? 0.718 8.141 -3.318 1.00 78.31 111 LYS A C 1
ATOM 948 O O . LYS A 1 111 ? 1.905 7.907 -3.120 1.00 78.31 111 LYS A O 1
ATOM 953 N N . PHE A 1 112 ? -0.268 7.609 -2.598 1.00 74.44 112 PHE A N 1
ATOM 954 C CA . PHE A 1 112 ? -0.014 6.649 -1.536 1.00 74.44 112 PHE A CA 1
ATOM 955 C C . PHE A 1 112 ? 0.651 5.378 -2.072 1.00 74.44 112 PHE A C 1
ATOM 957 O O . PHE A 1 112 ? 1.665 4.968 -1.519 1.00 74.44 112 PHE A O 1
ATOM 964 N N . VAL A 1 113 ? 0.142 4.798 -3.164 1.00 76.38 113 VAL A N 1
ATOM 965 C CA . VAL A 1 113 ? 0.715 3.574 -3.746 1.00 76.38 113 VAL A CA 1
ATOM 966 C C . VAL A 1 113 ? 2.124 3.793 -4.285 1.00 76.38 113 VAL A C 1
ATOM 968 O O . VAL A 1 113 ? 2.996 3.007 -3.951 1.00 76.38 113 VAL A O 1
ATOM 971 N N . VAL A 1 114 ? 2.404 4.889 -4.995 1.00 71.69 114 VAL A N 1
ATOM 972 C CA . VAL A 1 114 ? 3.774 5.188 -5.457 1.00 71.69 114 VAL A CA 1
ATOM 973 C C . VAL A 1 114 ? 4.732 5.404 -4.295 1.00 71.69 114 VAL A C 1
ATOM 975 O O . VAL A 1 114 ? 5.849 4.896 -4.320 1.00 71.69 114 VAL A O 1
ATOM 978 N N . LEU A 1 115 ? 4.319 6.156 -3.270 1.00 71.88 115 LEU A N 1
ATOM 979 C CA . LEU A 1 115 ? 5.152 6.357 -2.085 1.00 71.88 115 LEU A CA 1
ATOM 980 C C . LEU A 1 115 ? 5.393 5.032 -1.360 1.00 71.88 115 LEU A C 1
ATOM 982 O O . LEU A 1 115 ? 6.520 4.763 -0.953 1.00 71.88 115 LEU A O 1
ATOM 986 N N . PHE A 1 116 ? 4.360 4.201 -1.226 1.00 73.69 116 PHE A N 1
ATOM 987 C CA . PHE A 1 116 ? 4.468 2.884 -0.616 1.00 73.69 116 PHE A CA 1
ATOM 988 C C . PHE A 1 116 ? 5.396 1.973 -1.418 1.00 73.69 116 PHE A C 1
ATOM 990 O O . PHE A 1 116 ? 6.297 1.390 -0.834 1.00 73.69 116 PHE A O 1
ATOM 997 N N . GLU A 1 117 ? 5.234 1.889 -2.734 1.00 71.12 117 GLU A N 1
ATOM 998 C CA . GLU A 1 117 ? 6.035 1.044 -3.620 1.00 71.12 117 GLU A CA 1
ATOM 999 C C . GLU A 1 117 ? 7.497 1.502 -3.640 1.00 71.12 117 GLU A C 1
ATOM 1001 O O . GLU A 1 117 ?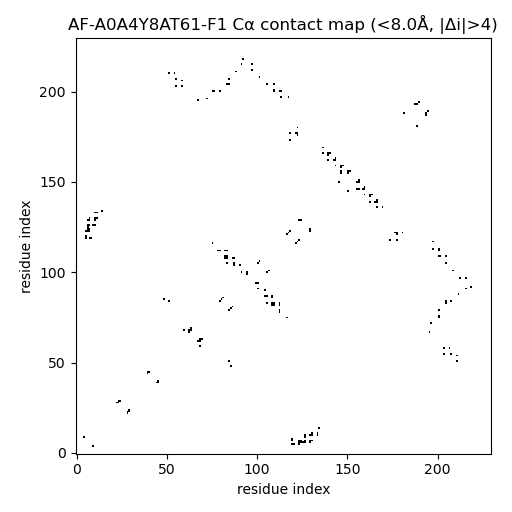 8.404 0.693 -3.454 1.00 71.12 117 GLU A O 1
ATOM 1006 N N . PHE A 1 118 ? 7.742 2.813 -3.723 1.00 68.94 118 PHE A N 1
ATOM 1007 C CA . PHE A 1 118 ? 9.090 3.374 -3.667 1.00 68.94 118 PHE A CA 1
ATOM 1008 C C . PHE A 1 118 ? 9.777 3.095 -2.322 1.00 68.94 118 PHE A C 1
ATOM 1010 O O . PHE A 1 118 ? 10.914 2.628 -2.278 1.00 68.94 118 PHE A O 1
ATOM 1017 N N . ILE A 1 119 ? 9.086 3.349 -1.208 1.00 67.44 119 ILE A N 1
ATOM 1018 C CA . ILE A 1 119 ? 9.647 3.154 0.133 1.00 67.44 119 ILE A CA 1
ATOM 1019 C C . ILE A 1 119 ? 9.811 1.659 0.427 1.00 67.44 119 ILE A C 1
ATOM 1021 O O . ILE A 1 119 ? 10.857 1.254 0.934 1.00 67.44 119 ILE A O 1
ATOM 1025 N N . SER A 1 120 ? 8.800 0.841 0.120 1.00 66.94 120 SER A N 1
ATOM 1026 C CA . SER A 1 120 ? 8.755 -0.599 0.395 1.00 66.94 120 SER A CA 1
ATOM 1027 C C . SER A 1 120 ? 9.762 -1.377 -0.441 1.00 66.94 120 SER A C 1
ATOM 1029 O O . SER A 1 120 ? 10.519 -2.148 0.137 1.00 66.94 120 SER A O 1
ATOM 1031 N N . ASN A 1 121 ? 9.827 -1.158 -1.758 1.00 67.75 121 ASN A N 1
ATOM 1032 C CA . ASN A 1 121 ? 10.644 -1.994 -2.642 1.00 67.75 121 ASN A CA 1
ATOM 1033 C C . ASN A 1 121 ? 12.114 -1.563 -2.720 1.00 67.75 121 ASN A C 1
ATOM 1035 O O . ASN A 1 121 ? 12.979 -2.429 -2.832 1.00 67.75 121 ASN A O 1
ATOM 1039 N N . PHE A 1 122 ? 12.431 -0.265 -2.645 1.00 65.44 122 PHE A N 1
ATOM 1040 C CA . PHE A 1 122 ? 13.805 0.195 -2.897 1.00 65.44 122 PHE A CA 1
ATOM 1041 C C . PHE A 1 122 ? 14.666 0.306 -1.632 1.00 65.44 122 PHE A C 1
ATOM 1043 O O . PHE A 1 122 ? 15.889 0.185 -1.715 1.00 65.44 122 PHE A O 1
ATOM 1050 N N . PHE A 1 123 ? 14.063 0.510 -0.454 1.00 71.19 123 PHE A N 1
ATOM 1051 C CA . PHE A 1 123 ? 14.815 0.799 0.772 1.00 71.19 123 PHE A CA 1
ATOM 1052 C C . PHE A 1 123 ? 14.231 0.091 1.996 1.00 71.19 123 PHE A C 1
ATOM 1054 O O . PHE A 1 123 ? 13.519 0.685 2.809 1.00 71.19 123 PHE A O 1
ATOM 1061 N N . THR A 1 124 ? 14.568 -1.188 2.158 1.00 79.50 124 THR A N 1
ATOM 1062 C CA . THR A 1 124 ? 14.288 -1.946 3.387 1.00 79.50 124 THR A CA 1
ATOM 1063 C C . THR A 1 124 ? 15.489 -1.984 4.317 1.00 79.50 124 THR A C 1
ATOM 1065 O O . THR A 1 124 ? 16.624 -2.143 3.863 1.00 79.50 124 THR A O 1
ATOM 1068 N N . PHE A 1 125 ? 15.245 -1.902 5.624 1.00 84.81 125 PHE A N 1
ATOM 1069 C CA . PHE A 1 125 ? 16.281 -2.162 6.620 1.00 84.81 125 PHE A CA 1
ATOM 1070 C C . PHE A 1 125 ? 16.533 -3.665 6.787 1.00 84.81 125 PHE A C 1
ATOM 1072 O O . PHE A 1 125 ? 15.938 -4.513 6.114 1.00 84.81 125 PHE A O 1
ATOM 1079 N N . SER A 1 126 ? 17.430 -4.007 7.714 1.00 89.38 126 SER A N 1
ATOM 1080 C CA . SER A 1 126 ? 17.555 -5.384 8.184 1.00 89.38 126 SER A CA 1
ATOM 1081 C C . SER A 1 126 ? 16.224 -5.873 8.765 1.00 89.38 126 SER A C 1
ATOM 1083 O O . SER A 1 126 ? 15.467 -5.091 9.344 1.00 89.38 126 SER A O 1
ATOM 1085 N N . LEU A 1 127 ? 15.960 -7.173 8.653 1.00 89.81 127 LEU A N 1
ATOM 1086 C CA . LEU A 1 127 ? 14.721 -7.783 9.133 1.00 89.81 127 LEU A CA 1
ATOM 1087 C C . LEU A 1 127 ? 14.435 -7.474 10.613 1.00 89.81 127 LEU A C 1
ATOM 1089 O O . LEU A 1 127 ? 13.316 -7.116 10.968 1.00 89.81 127 LEU A O 1
ATOM 1093 N N . ILE A 1 128 ? 15.460 -7.538 11.470 1.00 93.06 128 ILE A N 1
ATOM 1094 C CA . ILE A 1 128 ? 15.341 -7.229 12.905 1.00 93.06 128 ILE A CA 1
ATOM 1095 C C . ILE A 1 128 ? 14.937 -5.764 13.110 1.00 93.06 128 ILE A C 1
ATOM 1097 O O . ILE A 1 128 ? 14.083 -5.463 13.941 1.00 93.06 128 ILE A O 1
ATOM 1101 N N . THR A 1 129 ? 15.522 -4.848 12.333 1.00 90.31 129 THR A N 1
ATOM 1102 C CA . THR A 1 129 ? 15.167 -3.426 12.392 1.00 90.31 129 THR A CA 1
ATOM 1103 C C . THR A 1 129 ? 13.712 -3.202 11.982 1.00 90.31 129 THR A C 1
ATOM 1105 O O . THR A 1 129 ? 12.999 -2.498 12.691 1.00 90.31 129 THR A O 1
ATOM 1108 N N . GLU A 1 130 ? 13.247 -3.819 10.891 1.00 91.75 130 GLU A N 1
ATOM 1109 C CA . GLU A 1 130 ? 11.852 -3.701 10.432 1.00 91.75 130 GLU A CA 1
ATOM 1110 C C . GLU A 1 130 ? 10.864 -4.257 11.475 1.00 91.75 130 GLU A C 1
ATOM 1112 O O . GLU A 1 130 ? 9.838 -3.632 11.747 1.00 91.75 130 GLU A O 1
ATOM 1117 N N . PHE A 1 131 ? 11.199 -5.369 12.143 1.00 93.69 131 PHE A N 1
ATOM 1118 C CA . PHE A 1 131 ? 10.369 -5.930 13.214 1.00 93.69 131 PHE A CA 1
ATOM 1119 C C . PHE A 1 131 ? 10.148 -4.981 14.392 1.00 93.69 131 PHE A C 1
ATOM 1121 O O . PHE A 1 131 ? 9.066 -5.005 14.974 1.00 93.69 131 PHE A O 1
ATOM 1128 N N . ILE A 1 132 ? 11.145 -4.166 14.741 1.00 93.00 132 ILE A N 1
ATOM 1129 C CA . ILE A 1 132 ? 11.049 -3.172 15.820 1.00 93.00 132 ILE A CA 1
ATOM 1130 C C . ILE A 1 132 ? 10.348 -1.905 15.319 1.00 93.00 132 ILE A C 1
ATOM 1132 O O . ILE A 1 132 ? 9.511 -1.325 16.013 1.00 93.00 132 ILE A O 1
ATOM 1136 N N . LEU A 1 133 ? 10.686 -1.472 14.106 1.00 89.75 133 LEU A N 1
ATOM 1137 C CA . LEU A 1 133 ? 10.251 -0.201 13.541 1.00 89.75 133 LEU A CA 1
ATOM 1138 C C . LEU A 1 133 ? 8.757 -0.206 13.188 1.00 89.75 133 LEU A C 1
ATOM 1140 O O . LEU A 1 133 ? 8.078 0.785 13.452 1.00 89.75 133 LEU A O 1
ATOM 1144 N N . ILE A 1 134 ? 8.215 -1.314 12.670 1.00 90.19 134 ILE A N 1
ATOM 1145 C CA . ILE A 1 134 ? 6.795 -1.409 12.289 1.00 90.19 134 ILE A CA 1
ATOM 1146 C C . ILE A 1 134 ? 5.850 -1.184 13.486 1.00 90.19 134 ILE A C 1
ATOM 1148 O O . ILE A 1 134 ? 5.002 -0.290 13.389 1.00 90.19 134 ILE A O 1
ATOM 1152 N N . PRO A 1 135 ? 5.961 -1.904 14.622 1.00 91.62 135 PRO A N 1
ATOM 1153 C CA . PRO A 1 135 ? 5.131 -1.648 15.800 1.00 91.62 135 PRO A CA 1
ATOM 1154 C C . PRO A 1 135 ? 5.333 -0.251 16.369 1.00 91.62 135 PRO A C 1
ATOM 1156 O O . PRO A 1 135 ? 4.363 0.382 16.775 1.00 91.62 135 PRO A O 1
ATOM 1159 N N . LEU A 1 136 ? 6.576 0.239 16.376 1.00 92.56 136 LEU A N 1
ATOM 1160 C CA . LEU A 1 136 ? 6.907 1.551 16.918 1.00 92.56 136 LEU A CA 1
ATOM 1161 C C . LEU A 1 136 ? 6.217 2.669 16.127 1.00 92.56 136 LEU A C 1
ATOM 1163 O O . LEU A 1 136 ? 5.545 3.515 16.716 1.00 92.56 136 LEU A O 1
ATOM 1167 N N . ILE A 1 137 ? 6.324 2.648 14.795 1.00 90.69 137 ILE A N 1
ATOM 1168 C CA . ILE A 1 137 ? 5.633 3.615 13.934 1.00 90.69 137 ILE A CA 1
ATOM 1169 C C . ILE A 1 137 ? 4.120 3.442 14.054 1.00 90.69 137 ILE A C 1
ATOM 1171 O O . ILE A 1 137 ? 3.412 4.432 14.224 1.00 90.69 137 ILE A O 1
ATOM 1175 N N . SER A 1 138 ? 3.618 2.204 14.029 1.00 91.00 138 SER A N 1
ATOM 1176 C CA . SER A 1 138 ? 2.180 1.927 14.144 1.00 91.00 138 SER A CA 1
ATOM 1177 C C . SER A 1 138 ? 1.599 2.477 15.447 1.00 91.00 138 SER A C 1
ATOM 1179 O O . SER A 1 138 ? 0.538 3.094 15.430 1.00 91.00 138 SER A O 1
ATOM 1181 N N . PHE A 1 139 ? 2.313 2.326 16.564 1.00 92.62 139 PHE A N 1
ATOM 1182 C CA . PHE A 1 139 ? 1.926 2.886 17.855 1.00 92.62 139 PHE A CA 1
ATOM 1183 C C . PHE A 1 139 ? 1.777 4.411 17.792 1.00 92.62 139 PHE A C 1
ATOM 1185 O O . PHE A 1 139 ? 0.738 4.940 18.189 1.00 92.62 139 PHE A O 1
ATOM 1192 N N . PHE A 1 140 ? 2.768 5.121 17.241 1.00 91.81 140 PHE A N 1
ATOM 1193 C CA . PHE A 1 140 ? 2.693 6.577 17.108 1.00 91.81 140 PHE A CA 1
ATOM 1194 C C . PHE A 1 140 ? 1.610 7.029 16.123 1.00 91.81 140 PHE A C 1
ATOM 1196 O O . PHE A 1 140 ? 0.950 8.029 16.386 1.00 91.81 140 PHE A O 1
ATOM 1203 N N . VAL A 1 141 ? 1.375 6.297 15.029 1.00 90.94 141 VAL A N 1
ATOM 1204 C CA . VAL A 1 141 ? 0.284 6.596 14.083 1.00 90.94 141 VAL A CA 1
ATOM 1205 C C . VAL A 1 141 ? -1.081 6.428 14.749 1.00 90.94 141 VAL A C 1
ATOM 1207 O O . VAL A 1 141 ? -1.941 7.299 14.612 1.00 90.94 141 VAL A O 1
ATOM 1210 N N . ILE A 1 142 ? -1.288 5.340 15.496 1.00 91.62 142 ILE A N 1
ATOM 1211 C CA . ILE A 1 142 ? -2.534 5.100 16.236 1.00 91.62 142 ILE A CA 1
ATOM 1212 C C . ILE A 1 142 ? -2.740 6.198 17.282 1.00 91.62 142 ILE A C 1
ATOM 1214 O O . ILE A 1 142 ? -3.839 6.742 17.383 1.00 91.62 142 ILE A O 1
ATOM 1218 N N . LEU A 1 143 ? -1.687 6.565 18.016 1.00 91.00 143 LEU A N 1
ATOM 1219 C CA . LEU A 1 143 ? -1.738 7.633 19.010 1.00 91.00 143 LEU A CA 1
ATOM 1220 C C . LEU A 1 143 ? -2.059 8.995 18.375 1.00 91.00 143 LEU A C 1
ATOM 1222 O O . LEU A 1 143 ? -2.932 9.701 18.874 1.00 91.00 143 LEU A O 1
ATOM 1226 N N . ASP A 1 144 ? -1.401 9.360 17.270 1.00 90.81 144 ASP A N 1
ATOM 1227 C CA . ASP A 1 144 ? -1.674 10.611 16.546 1.00 90.81 144 ASP A CA 1
ATOM 1228 C C . ASP A 1 144 ? -3.117 10.653 16.039 1.00 90.81 144 ASP A C 1
ATOM 1230 O O . ASP A 1 144 ? -3.818 11.647 16.228 1.00 90.81 144 ASP A O 1
ATOM 1234 N N . THR A 1 145 ? -3.589 9.542 15.467 1.00 88.69 145 THR A N 1
ATOM 1235 C CA . THR A 1 145 ? -4.956 9.414 14.950 1.00 88.69 145 THR A CA 1
ATOM 1236 C C . THR A 1 145 ? -5.978 9.539 16.074 1.00 88.69 145 THR A C 1
ATOM 1238 O O . THR A 1 145 ? -6.929 10.312 15.953 1.00 88.69 145 THR A O 1
ATOM 1241 N N . TYR A 1 146 ? -5.768 8.849 17.196 1.00 89.56 146 TYR A N 1
ATOM 1242 C CA . TYR A 1 146 ? -6.624 8.962 18.374 1.00 89.56 146 TYR A CA 1
ATOM 1243 C C . TYR A 1 146 ? -6.693 10.410 18.876 1.00 89.56 146 TYR A C 1
ATOM 1245 O O . TYR A 1 146 ? -7.782 10.963 19.031 1.00 89.56 146 TYR A O 1
ATOM 1253 N N . LEU A 1 147 ? -5.540 11.068 19.030 1.00 89.56 147 LEU A N 1
ATOM 1254 C CA . LEU A 1 147 ? -5.482 12.474 19.423 1.00 89.56 147 LEU A CA 1
ATOM 1255 C C . LEU A 1 147 ? -6.144 13.383 18.377 1.00 89.56 147 LEU A C 1
ATOM 1257 O O . LEU A 1 147 ? -6.757 14.383 18.734 1.00 89.56 147 LEU A O 1
ATOM 1261 N N . SER A 1 148 ? -6.070 13.064 17.088 1.00 86.00 148 SER A N 1
ATOM 1262 C CA . SER A 1 148 ? -6.697 13.878 16.043 1.00 86.00 148 SER A CA 1
ATOM 1263 C C . SER A 1 148 ? -8.226 13.880 16.107 1.00 86.00 148 SER A C 1
ATOM 1265 O O . SER A 1 148 ? -8.828 14.886 15.736 1.00 86.00 148 SER A O 1
ATOM 1267 N N . ILE A 1 149 ? -8.825 12.783 16.582 1.00 86.38 149 ILE A N 1
ATOM 1268 C CA . ILE A 1 149 ? -10.276 12.590 16.632 1.00 86.38 149 ILE A CA 1
ATOM 1269 C C . ILE A 1 149 ? -10.841 13.071 17.972 1.00 86.38 149 ILE A C 1
ATOM 1271 O O . ILE A 1 149 ? -11.894 13.699 17.988 1.00 86.38 149 ILE A O 1
ATOM 1275 N N . TYR A 1 150 ? -10.144 12.793 19.078 1.00 83.62 150 TYR A N 1
ATOM 1276 C CA . TYR A 1 150 ? -10.696 12.936 20.430 1.00 83.62 150 TYR A CA 1
ATOM 1277 C C . TYR A 1 150 ? -10.051 14.037 21.285 1.00 83.62 150 TYR A C 1
ATOM 1279 O O . TYR A 1 150 ? -10.466 14.213 22.426 1.00 83.62 150 TYR A O 1
ATOM 1287 N N . SER A 1 151 ? -9.041 14.772 20.795 1.00 80.44 151 SER A N 1
ATOM 1288 C CA . SER A 1 151 ? -8.407 15.815 21.621 1.00 80.44 151 SER A CA 1
ATOM 1289 C C . SER A 1 151 ? -9.293 17.048 21.756 1.00 80.44 151 SER A C 1
ATOM 1291 O O . SER A 1 151 ? -9.454 17.812 20.801 1.00 80.44 151 SER A O 1
ATOM 1293 N N . GLU A 1 152 ? -9.759 17.311 22.971 1.00 74.25 152 GLU A N 1
ATOM 1294 C CA . GLU A 1 152 ? -10.521 18.519 23.308 1.00 74.25 152 GLU A CA 1
ATOM 1295 C C . GLU A 1 152 ? -9.689 19.483 24.167 1.00 74.25 152 GLU A C 1
ATOM 1297 O O . GLU A 1 152 ? -9.834 20.705 24.062 1.00 74.25 152 GLU A O 1
ATOM 1302 N N . LYS A 1 153 ? -8.742 18.955 24.956 1.00 80.44 153 LYS A N 1
ATOM 1303 C CA . LYS A 1 153 ? -7.919 19.736 25.894 1.00 80.44 153 LYS A CA 1
ATOM 1304 C C . LYS A 1 153 ? -6.631 20.257 25.257 1.00 80.44 153 LYS A C 1
ATOM 1306 O O . LYS A 1 153 ? -6.041 19.636 24.372 1.00 80.44 153 LYS A O 1
ATOM 1311 N N . ASP A 1 154 ? -6.121 21.377 25.765 1.00 75.06 154 AS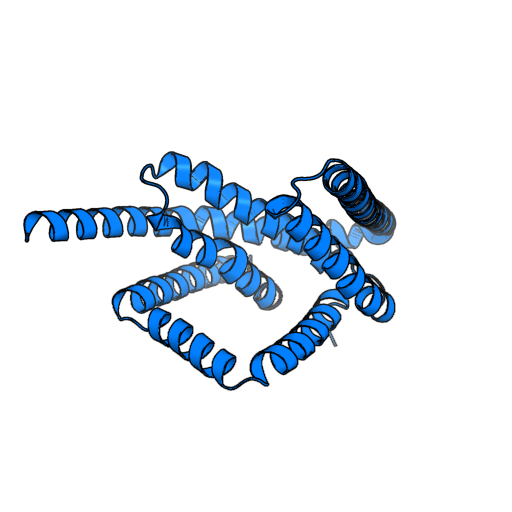P A N 1
ATOM 1312 C CA . ASP A 1 154 ? -4.886 21.982 25.241 1.00 75.06 154 ASP A CA 1
ATOM 1313 C C . ASP A 1 154 ? -3.623 21.143 25.512 1.00 75.06 154 ASP A C 1
ATOM 1315 O O . ASP A 1 154 ? -2.678 21.160 24.714 1.00 75.06 154 ASP A O 1
ATOM 1319 N N . SER A 1 155 ? -3.619 20.333 26.576 1.00 75.81 155 SER A N 1
ATOM 1320 C CA . SER A 1 155 ? -2.564 19.344 26.835 1.00 75.81 155 SER A CA 1
ATOM 1321 C C . SER A 1 155 ? -2.541 18.229 25.778 1.00 75.81 155 SER A C 1
ATOM 1323 O O . SER A 1 155 ? -1.470 17.840 25.316 1.00 75.81 155 SER A O 1
ATOM 1325 N N . GLU A 1 156 ? -3.704 17.772 25.314 1.00 81.31 156 GLU A N 1
ATOM 1326 C CA . GLU A 1 156 ? -3.845 16.729 24.286 1.00 81.31 156 GLU A CA 1
ATOM 1327 C C . GLU A 1 156 ? -3.457 17.256 22.895 1.00 81.31 156 GLU A C 1
ATOM 1329 O O . GLU A 1 156 ? -2.727 16.598 22.149 1.00 81.31 156 GLU A O 1
ATOM 1334 N N . LYS A 1 157 ? -3.814 18.511 22.580 1.00 81.12 157 LYS A N 1
ATOM 1335 C CA . LYS A 1 157 ? -3.335 19.204 21.367 1.00 81.12 157 LYS A CA 1
ATOM 1336 C C . LYS A 1 157 ? -1.811 19.359 21.351 1.00 81.12 157 LYS A C 1
ATOM 1338 O O . LYS A 1 157 ? -1.196 19.301 20.284 1.00 81.12 157 LYS A O 1
ATOM 1343 N N . SER A 1 158 ? -1.193 19.561 22.515 1.00 83.12 158 SER A N 1
ATOM 1344 C CA . SER A 1 158 ? 0.267 19.650 22.644 1.00 83.12 158 SER A CA 1
ATOM 1345 C C . SER A 1 158 ? 0.933 18.290 22.422 1.00 83.12 158 SER A C 1
ATOM 1347 O O . SER A 1 158 ? 1.902 18.207 21.666 1.00 83.12 158 SER A O 1
ATOM 1349 N N . LEU A 1 159 ? 0.367 17.214 22.981 1.00 85.88 159 LEU A N 1
ATOM 1350 C CA . LEU A 1 159 ? 0.808 15.841 22.710 1.00 85.88 159 LEU A CA 1
ATOM 1351 C C . LEU A 1 159 ? 0.698 15.495 21.223 1.00 85.88 159 LEU A C 1
ATOM 1353 O O . LEU A 1 159 ? 1.639 14.943 20.664 1.00 85.88 159 LEU A O 1
ATOM 1357 N N . LYS A 1 160 ? -0.377 15.914 20.545 1.00 87.75 160 LYS A N 1
ATOM 1358 C CA . LYS A 1 160 ? -0.522 15.728 19.093 1.00 87.75 160 LYS A CA 1
ATOM 1359 C C . LYS A 1 160 ? 0.637 16.352 18.314 1.00 87.75 160 LYS A C 1
ATOM 1361 O O . LYS A 1 160 ? 1.199 15.719 17.426 1.00 87.75 160 LYS A O 1
ATOM 1366 N N . LYS A 1 161 ? 1.042 17.582 18.656 1.00 88.06 161 LYS A N 1
ATOM 1367 C CA . LYS A 1 161 ? 2.196 18.235 18.007 1.00 88.06 161 LYS A CA 1
ATOM 1368 C C . LYS A 1 161 ? 3.486 17.433 18.198 1.00 88.06 161 LYS A C 1
ATOM 1370 O O . LYS A 1 161 ? 4.282 17.347 17.267 1.00 88.06 161 LYS A O 1
ATOM 1375 N N . ILE A 1 162 ? 3.687 16.848 19.380 1.00 89.88 162 ILE A N 1
ATOM 1376 C CA . ILE A 1 162 ? 4.856 16.010 19.676 1.00 89.88 162 ILE A CA 1
ATOM 1377 C C . ILE A 1 162 ? 4.814 14.730 18.839 1.00 89.88 162 ILE A C 1
ATOM 1379 O O . ILE A 1 162 ? 5.785 14.436 18.144 1.00 89.88 162 ILE A O 1
ATOM 1383 N N . THR A 1 163 ? 3.690 14.011 18.845 1.00 90.25 163 THR A N 1
ATOM 1384 C CA . THR A 1 163 ? 3.517 12.770 18.078 1.00 90.25 163 THR A CA 1
ATOM 1385 C C . THR A 1 163 ? 3.726 13.000 16.584 1.00 90.25 163 THR A C 1
ATOM 1387 O O . THR A 1 163 ? 4.492 12.280 15.946 1.00 90.25 163 THR A O 1
ATOM 1390 N N . ASN A 1 164 ? 3.142 14.067 16.036 1.00 91.62 164 ASN A N 1
ATOM 1391 C CA . ASN A 1 164 ? 3.328 14.448 14.641 1.00 91.62 164 ASN A CA 1
ATOM 1392 C C . ASN A 1 164 ? 4.798 14.786 14.326 1.00 91.62 164 ASN A C 1
ATOM 1394 O O . ASN A 1 164 ? 5.331 14.363 13.299 1.00 91.62 164 ASN A O 1
ATOM 1398 N N . ARG A 1 165 ? 5.500 15.481 15.232 1.00 92.50 165 ARG A N 1
ATOM 1399 C CA . ARG A 1 165 ? 6.932 15.778 15.072 1.00 92.50 165 ARG A CA 1
ATOM 1400 C C . ARG A 1 165 ? 7.781 14.506 15.087 1.00 92.50 165 ARG A C 1
ATOM 1402 O O . ARG A 1 165 ? 8.692 14.396 14.273 1.00 92.50 165 ARG A O 1
ATOM 1409 N N . ILE A 1 166 ? 7.469 13.545 15.957 1.00 91.62 166 ILE A N 1
ATOM 1410 C CA . ILE A 1 166 ? 8.131 12.232 15.998 1.00 91.62 166 ILE A CA 1
ATOM 1411 C C . ILE A 1 166 ? 7.910 11.483 14.677 1.00 91.62 166 ILE A C 1
ATOM 1413 O O . ILE A 1 166 ? 8.877 11.038 14.062 1.00 91.62 166 ILE A O 1
ATOM 1417 N N . LEU A 1 167 ? 6.665 11.402 14.196 1.00 89.44 167 LEU A N 1
ATOM 1418 C CA . LEU A 1 167 ? 6.341 10.774 12.908 1.00 89.44 167 LEU A CA 1
ATOM 1419 C C . LEU A 1 167 ? 7.047 11.467 11.736 1.00 89.44 167 LEU A C 1
ATOM 1421 O O . LEU A 1 167 ? 7.570 10.799 10.846 1.00 89.44 167 LEU A O 1
ATOM 1425 N N . SER A 1 168 ? 7.129 12.797 11.765 1.00 89.19 168 SER A N 1
ATOM 1426 C CA . SER A 1 168 ? 7.854 13.582 10.762 1.00 89.19 168 SER A CA 1
ATOM 1427 C C . SER A 1 168 ? 9.355 13.279 10.777 1.00 89.19 168 SER A C 1
ATOM 1429 O O . SER A 1 168 ? 9.962 13.151 9.716 1.00 89.19 168 SER A O 1
ATOM 1431 N N . ILE A 1 169 ? 9.959 13.114 11.960 1.00 90.50 169 ILE A N 1
ATOM 1432 C CA . ILE A 1 169 ? 11.365 12.707 12.100 1.00 90.50 169 ILE A CA 1
ATOM 1433 C C . ILE A 1 169 ? 11.574 11.302 11.531 1.00 90.50 169 ILE A C 1
ATOM 1435 O O . ILE A 1 169 ? 12.510 11.112 10.759 1.00 90.50 169 ILE A O 1
ATOM 1439 N N . PHE A 1 170 ? 10.695 10.340 11.839 1.00 86.81 170 PHE A N 1
ATOM 1440 C CA . PHE A 1 170 ? 10.758 9.007 11.228 1.00 86.81 170 PHE A CA 1
ATOM 1441 C C . PHE A 1 170 ? 10.689 9.094 9.703 1.00 86.81 170 PHE A C 1
ATOM 1443 O O . PHE A 1 170 ? 11.560 8.552 9.028 1.00 86.81 170 PHE A O 1
ATOM 1450 N N . GLY A 1 171 ? 9.720 9.833 9.157 1.00 83.44 171 GLY A N 1
ATOM 1451 C CA . GLY A 1 171 ? 9.596 10.045 7.714 1.00 83.44 171 GLY A CA 1
ATOM 1452 C C . GLY A 1 171 ? 10.859 10.647 7.090 1.00 83.44 171 GLY A C 1
ATOM 1453 O O . GLY A 1 171 ? 11.328 10.167 6.060 1.00 83.44 171 GLY A O 1
ATOM 1454 N N . LEU A 1 172 ? 11.467 11.643 7.739 1.00 86.94 172 LEU A N 1
ATOM 1455 C CA . LEU A 1 172 ? 12.723 12.238 7.278 1.00 86.94 172 LEU A CA 1
ATOM 1456 C C . LEU A 1 172 ? 13.888 11.245 7.324 1.00 86.94 172 LEU A C 1
ATOM 1458 O O . LEU A 1 172 ? 14.632 11.160 6.351 1.00 86.94 172 LEU A O 1
ATOM 1462 N N . ILE A 1 173 ? 14.039 10.470 8.403 1.00 85.31 173 ILE A N 1
ATOM 1463 C CA . ILE A 1 173 ? 15.079 9.433 8.513 1.00 85.31 173 ILE A CA 1
ATOM 1464 C C . ILE A 1 173 ? 14.939 8.419 7.373 1.00 85.31 173 ILE A C 1
ATOM 1466 O O . ILE A 1 173 ? 15.935 8.091 6.729 1.00 85.31 173 ILE A O 1
ATOM 1470 N N . MET A 1 174 ? 13.713 7.976 7.079 1.00 80.50 174 MET A N 1
ATOM 1471 C CA . MET A 1 174 ? 13.428 7.064 5.965 1.00 80.50 174 MET A CA 1
ATOM 1472 C C . MET A 1 174 ? 13.870 7.655 4.627 1.00 80.50 174 MET A C 1
ATOM 1474 O O . MET A 1 174 ? 14.546 6.983 3.847 1.00 80.50 174 MET A O 1
ATOM 1478 N N . ILE A 1 175 ? 13.528 8.921 4.368 1.00 80.56 175 ILE A N 1
ATOM 1479 C CA . ILE A 1 175 ? 13.901 9.620 3.132 1.00 80.56 175 ILE A CA 1
ATOM 1480 C C . ILE A 1 175 ? 15.424 9.777 3.037 1.00 80.56 175 ILE A C 1
ATOM 1482 O O . ILE A 1 175 ? 16.002 9.456 2.002 1.00 80.56 175 ILE A O 1
ATOM 1486 N N . PHE A 1 176 ? 16.102 10.213 4.102 1.00 82.94 176 PHE A N 1
ATOM 1487 C CA . PHE A 1 176 ? 17.560 10.366 4.100 1.00 82.94 176 PHE A CA 1
ATOM 1488 C C . PHE A 1 176 ? 18.284 9.033 3.907 1.00 82.94 176 PHE A C 1
ATOM 1490 O O . PHE A 1 176 ? 19.231 8.965 3.124 1.00 82.94 176 PHE A O 1
ATOM 1497 N N . TYR A 1 177 ? 17.827 7.970 4.570 1.00 80.88 177 TYR A N 1
ATOM 1498 C CA . TYR A 1 177 ? 18.372 6.628 4.382 1.00 80.88 177 TYR A CA 1
ATOM 1499 C C . TYR A 1 177 ? 18.183 6.141 2.942 1.00 80.88 177 TYR A C 1
ATOM 1501 O O . TYR A 1 177 ? 19.117 5.613 2.336 1.00 80.88 177 TYR A O 1
ATOM 1509 N N . SER A 1 178 ? 17.005 6.400 2.370 1.00 75.00 178 SER A N 1
ATOM 1510 C CA . SER A 1 178 ? 16.695 6.098 0.973 1.00 75.00 178 SER A CA 1
ATOM 1511 C C . SER A 1 178 ? 17.644 6.829 0.019 1.00 75.00 178 SER A C 1
ATOM 1513 O O . SER A 1 178 ? 18.280 6.214 -0.830 1.00 75.00 178 SER A O 1
ATOM 1515 N N . LEU A 1 179 ? 17.845 8.135 0.214 1.00 76.75 179 LEU A N 1
ATOM 1516 C CA . LEU A 1 179 ? 18.778 8.934 -0.588 1.00 76.75 179 LEU A CA 1
ATOM 1517 C C . LEU A 1 179 ? 20.242 8.492 -0.423 1.00 76.75 179 LEU A C 1
ATOM 1519 O O . LEU A 1 179 ? 21.009 8.526 -1.385 1.00 76.75 179 LEU A O 1
ATOM 1523 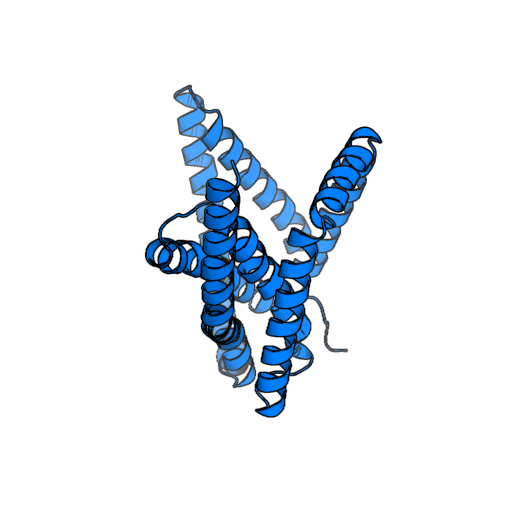N N . TYR A 1 180 ? 20.646 8.073 0.778 1.00 80.19 180 TYR A N 1
ATOM 1524 C CA . TYR A 1 180 ? 21.988 7.545 1.031 1.00 80.19 180 TYR A CA 1
ATOM 1525 C C . TYR A 1 180 ? 22.229 6.235 0.272 1.00 80.19 180 TYR A C 1
ATOM 1527 O O . TYR A 1 180 ? 23.229 6.096 -0.431 1.00 80.19 180 TYR A O 1
ATOM 1535 N N . ARG A 1 181 ? 21.284 5.292 0.359 1.00 74.56 181 ARG A N 1
ATOM 1536 C CA . ARG A 1 181 ? 21.341 4.020 -0.374 1.00 74.56 181 ARG A CA 1
ATOM 1537 C C . ARG A 1 181 ? 21.275 4.241 -1.886 1.00 74.56 181 ARG A C 1
ATOM 1539 O O . ARG A 1 181 ? 22.020 3.592 -2.609 1.00 74.56 181 ARG A O 1
ATOM 1546 N N . PHE A 1 182 ? 20.482 5.213 -2.343 1.00 69.81 182 PHE A N 1
ATOM 1547 C CA . PHE A 1 182 ? 20.391 5.593 -3.753 1.00 69.81 182 PHE A CA 1
ATOM 1548 C C . PHE A 1 182 ? 21.750 5.982 -4.352 1.00 69.81 182 PHE A C 1
ATOM 1550 O O . PHE A 1 182 ? 22.074 5.575 -5.463 1.00 69.81 182 PHE A O 1
ATOM 1557 N N . LYS A 1 183 ? 22.575 6.736 -3.612 1.00 69.75 183 LYS A N 1
ATOM 1558 C CA . LYS A 1 183 ? 23.916 7.135 -4.076 1.00 69.75 183 LYS A CA 1
ATOM 1559 C C . LYS A 1 183 ? 24.885 5.960 -4.201 1.00 69.75 183 LYS A C 1
ATOM 1561 O O . LYS A 1 183 ? 25.729 5.973 -5.091 1.00 69.75 183 LYS A O 1
ATOM 1566 N N . ASN A 1 184 ? 24.769 4.968 -3.322 1.00 71.31 184 ASN A N 1
ATOM 1567 C CA . ASN A 1 184 ? 25.690 3.832 -3.277 1.00 71.31 184 ASN A CA 1
ATOM 1568 C C . ASN A 1 184 ? 25.339 2.726 -4.287 1.00 71.31 184 ASN A C 1
ATOM 1570 O O . ASN A 1 184 ? 26.202 1.915 -4.602 1.00 71.31 184 ASN A O 1
ATOM 1574 N N . ASP A 1 185 ? 24.103 2.699 -4.795 1.00 69.69 185 ASP A N 1
ATOM 1575 C CA . ASP A 1 185 ? 23.574 1.635 -5.665 1.00 69.69 185 ASP A CA 1
ATOM 1576 C C . ASP A 1 185 ? 22.962 2.196 -6.970 1.00 69.69 185 ASP A C 1
ATOM 1578 O O . ASP A 1 185 ? 22.045 1.643 -7.570 1.00 69.69 185 ASP A O 1
ATOM 1582 N N . TYR A 1 186 ? 23.458 3.353 -7.418 1.00 65.31 186 TYR A N 1
ATOM 1583 C CA . TYR A 1 186 ? 22.873 4.141 -8.510 1.00 65.31 186 TYR A CA 1
ATOM 1584 C C . TYR A 1 186 ? 22.663 3.352 -9.820 1.00 65.31 186 TYR A C 1
ATOM 1586 O O . TYR A 1 186 ? 21.667 3.550 -10.519 1.00 65.31 186 TYR A O 1
ATOM 1594 N N . SER A 1 187 ? 23.576 2.433 -10.152 1.00 65.31 187 SER A N 1
ATOM 1595 C CA . SER A 1 187 ? 23.515 1.640 -11.386 1.00 65.31 187 SER A CA 1
ATOM 1596 C C . SER A 1 187 ? 22.397 0.593 -11.391 1.00 65.31 187 SER A C 1
ATOM 1598 O O . SER A 1 187 ? 21.866 0.294 -12.460 1.00 65.31 187 SER A O 1
ATOM 1600 N N . SER A 1 188 ? 21.996 0.060 -10.232 1.00 64.94 188 SER A N 1
ATOM 1601 C CA . SER A 1 188 ? 20.869 -0.878 -10.133 1.00 64.94 188 SER A CA 1
ATOM 1602 C C . SER A 1 188 ? 19.518 -0.149 -10.190 1.00 64.94 188 SER A C 1
ATOM 1604 O O . SER A 1 188 ? 18.543 -0.657 -10.756 1.00 64.94 188 SER A O 1
ATOM 1606 N N . ILE A 1 189 ? 19.476 1.093 -9.699 1.00 64.00 189 ILE A N 1
ATOM 1607 C CA . ILE A 1 189 ? 18.263 1.918 -9.636 1.00 64.00 189 ILE A CA 1
ATOM 1608 C C . ILE A 1 189 ? 17.931 2.571 -10.984 1.00 64.00 189 ILE A C 1
ATOM 1610 O O . ILE A 1 189 ? 16.756 2.685 -11.313 1.00 64.00 189 ILE A O 1
ATOM 1614 N N . MET A 1 190 ? 18.919 2.925 -11.811 1.00 68.12 190 MET A N 1
ATOM 1615 C CA . MET A 1 190 ? 18.681 3.478 -13.158 1.00 68.12 190 MET A CA 1
ATOM 1616 C C . MET A 1 190 ? 18.519 2.396 -14.245 1.00 68.12 190 MET A C 1
ATOM 1618 O O . MET A 1 190 ? 18.734 2.642 -15.432 1.00 68.12 190 MET A O 1
ATOM 1622 N N . SER A 1 191 ? 18.159 1.172 -13.854 1.00 78.69 191 SER A N 1
ATOM 1623 C CA . SER A 1 191 ? 17.890 0.087 -14.796 1.00 78.69 191 SER A CA 1
ATOM 1624 C C . SER A 1 191 ? 16.510 0.232 -15.449 1.00 78.69 191 SER A C 1
ATOM 1626 O O . SER A 1 191 ? 15.580 0.814 -14.884 1.00 78.69 191 SER A O 1
ATOM 1628 N N . LEU A 1 192 ? 16.351 -0.353 -16.641 1.00 80.69 192 LEU A N 1
ATOM 1629 C CA . LEU A 1 192 ? 15.062 -0.404 -17.337 1.00 80.69 192 LEU A CA 1
ATOM 1630 C C . LEU A 1 192 ? 13.972 -1.053 -16.465 1.00 80.69 192 LEU A C 1
ATOM 1632 O O . LEU A 1 192 ? 12.823 -0.624 -16.498 1.00 80.69 192 LEU A O 1
ATOM 1636 N N . SER A 1 193 ? 14.335 -2.049 -15.654 1.00 80.06 193 SER A N 1
ATOM 1637 C CA . SER A 1 193 ? 13.415 -2.723 -14.735 1.00 80.06 193 SER A CA 1
ATOM 1638 C C . SER A 1 193 ? 12.884 -1.773 -13.663 1.00 80.06 193 SER A C 1
ATOM 1640 O O . SER A 1 193 ? 11.677 -1.709 -13.457 1.00 80.06 193 SER A O 1
ATOM 1642 N N . SER A 1 194 ? 13.750 -0.976 -13.034 1.00 78.38 194 SER A N 1
ATOM 1643 C CA . SER A 1 194 ? 13.344 0.026 -12.038 1.00 78.38 194 SER A CA 1
ATOM 1644 C C . SER A 1 194 ? 12.428 1.097 -12.633 1.00 78.38 194 SER A C 1
ATOM 1646 O O . SER A 1 194 ? 11.457 1.505 -11.996 1.00 78.38 194 SER A O 1
ATOM 1648 N N . LEU A 1 195 ? 12.687 1.513 -13.880 1.00 82.19 195 LEU A N 1
ATOM 1649 C CA . LEU A 1 195 ? 11.802 2.427 -14.602 1.00 82.19 195 LEU A CA 1
ATOM 1650 C C . LEU A 1 195 ? 10.426 1.794 -14.851 1.00 82.19 195 LEU A C 1
ATOM 1652 O O . LEU A 1 195 ? 9.409 2.458 -14.653 1.00 82.19 195 LEU A O 1
ATOM 1656 N N . LYS A 1 196 ? 10.380 0.516 -15.250 1.00 87.44 196 LYS A N 1
ATOM 1657 C CA . LYS A 1 196 ? 9.119 -0.218 -15.420 1.00 87.44 196 LYS A CA 1
ATOM 1658 C C . LYS A 1 196 ? 8.348 -0.313 -14.097 1.00 87.44 196 LYS A C 1
ATOM 1660 O O . LYS A 1 196 ? 7.168 0.012 -14.108 1.00 87.44 196 LYS A O 1
ATOM 1665 N N . PHE A 1 197 ? 8.995 -0.641 -12.971 1.00 82.31 197 PHE A N 1
ATOM 1666 C CA . PHE A 1 197 ? 8.367 -0.628 -11.633 1.00 82.31 197 PHE A CA 1
ATOM 1667 C C . PHE A 1 197 ? 7.767 0.734 -11.286 1.00 82.31 197 PHE A C 1
ATOM 1669 O O . PHE A 1 197 ? 6.616 0.818 -10.883 1.00 82.31 197 PHE A O 1
ATOM 1676 N N . PHE A 1 198 ? 8.492 1.823 -11.535 1.00 80.69 198 PHE A N 1
ATOM 1677 C CA . PHE A 1 198 ? 7.972 3.164 -11.273 1.00 80.69 198 PHE A CA 1
ATOM 1678 C C . PHE A 1 198 ? 6.784 3.549 -12.177 1.00 80.69 198 PHE A C 1
ATOM 1680 O O . PHE A 1 198 ? 5.824 4.178 -11.728 1.00 80.69 198 PHE A O 1
ATOM 1687 N N . LEU A 1 199 ? 6.842 3.193 -13.464 1.00 86.25 199 LEU A N 1
ATOM 1688 C CA . LEU A 1 199 ? 5.811 3.539 -14.446 1.00 86.25 199 LEU A CA 1
ATOM 1689 C C . LEU A 1 199 ? 4.583 2.627 -14.384 1.00 86.25 199 LEU A C 1
ATOM 1691 O O . LEU A 1 199 ? 3.494 3.052 -14.769 1.00 86.25 199 LEU A O 1
ATOM 1695 N N . PHE A 1 200 ? 4.732 1.397 -13.900 1.00 88.44 200 PHE A N 1
ATOM 1696 C CA . PHE A 1 200 ? 3.669 0.401 -13.845 1.00 88.44 200 PHE A CA 1
ATOM 1697 C C . PHE A 1 200 ? 2.383 0.900 -13.162 1.00 88.44 200 PHE A C 1
ATOM 1699 O O . PHE A 1 200 ? 1.341 0.913 -13.828 1.00 88.44 200 PHE A O 1
ATOM 1706 N N . PRO A 1 201 ? 2.408 1.403 -11.910 1.00 87.00 201 PRO A N 1
ATOM 1707 C CA . PRO A 1 201 ? 1.199 1.902 -11.259 1.00 87.00 201 PRO A CA 1
ATOM 1708 C C . PRO A 1 201 ? 0.613 3.133 -11.972 1.00 87.00 201 PRO A C 1
ATOM 1710 O O . PRO A 1 201 ? -0.602 3.339 -11.926 1.00 87.00 201 PRO A O 1
ATOM 1713 N N . ILE A 1 202 ? 1.431 3.953 -12.652 1.00 86.25 202 ILE A N 1
ATOM 1714 C CA . ILE A 1 202 ? 0.963 5.120 -13.430 1.00 86.25 202 ILE A CA 1
ATOM 1715 C C . ILE A 1 202 ? 0.138 4.647 -14.620 1.00 86.25 202 ILE A C 1
ATOM 1717 O O . ILE A 1 202 ? -0.992 5.097 -14.817 1.00 86.25 202 ILE A O 1
ATOM 1721 N N . ILE A 1 203 ? 0.712 3.732 -15.398 1.00 91.19 203 ILE A N 1
ATOM 1722 C CA . ILE A 1 203 ? 0.101 3.167 -16.596 1.00 91.19 203 ILE A CA 1
ATOM 1723 C C . ILE A 1 203 ? -1.208 2.478 -16.215 1.00 91.19 203 ILE A C 1
ATOM 1725 O O . ILE A 1 203 ? -2.254 2.794 -16.780 1.00 91.19 203 ILE A O 1
ATOM 1729 N N . LEU A 1 204 ? -1.179 1.615 -15.199 1.00 91.44 204 LEU A N 1
ATOM 1730 C CA . LEU A 1 204 ? -2.357 0.869 -14.769 1.00 91.44 204 LEU A CA 1
ATOM 1731 C C . LEU A 1 204 ? -3.474 1.806 -14.280 1.00 91.44 204 LEU A C 1
ATOM 1733 O O . LEU A 1 204 ? -4.631 1.636 -14.654 1.00 91.44 204 LEU A O 1
ATOM 1737 N N . THR A 1 205 ? -3.130 2.874 -13.551 1.00 89.50 205 THR A N 1
ATOM 1738 C CA . THR A 1 205 ? -4.087 3.917 -13.139 1.00 89.50 205 THR A CA 1
ATOM 1739 C C . THR A 1 205 ? -4.689 4.664 -14.319 1.00 89.50 205 THR A C 1
ATOM 1741 O O . THR A 1 205 ? -5.907 4.831 -14.368 1.00 89.50 205 THR A O 1
ATOM 1744 N N . LEU A 1 206 ? -3.867 5.097 -15.276 1.00 88.69 206 LEU A N 1
ATOM 1745 C CA . LEU A 1 206 ? -4.326 5.822 -16.459 1.00 88.69 206 LEU A CA 1
ATOM 1746 C C . LEU A 1 206 ? -5.320 4.982 -17.270 1.00 88.69 206 LEU A C 1
ATOM 1748 O O . LEU A 1 206 ? -6.393 5.468 -17.628 1.00 88.69 206 LEU A O 1
ATOM 1752 N N . PHE A 1 207 ? -4.993 3.710 -17.499 1.00 91.88 207 PHE A N 1
ATOM 1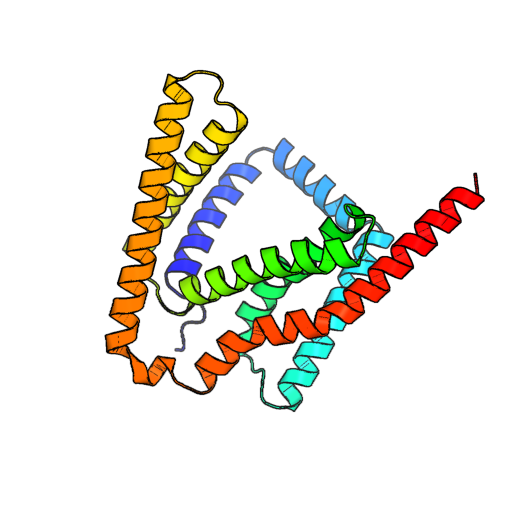753 C CA . PHE A 1 207 ? -5.848 2.782 -18.234 1.00 91.88 207 PHE A CA 1
ATOM 1754 C C . PHE A 1 207 ? -7.039 2.267 -17.425 1.00 91.88 207 PHE A C 1
ATOM 1756 O O . PHE A 1 207 ? -7.974 1.742 -18.013 1.00 91.88 207 PHE A O 1
ATOM 1763 N N . PHE A 1 208 ? -7.075 2.463 -16.107 1.00 91.12 208 PHE A N 1
ATOM 1764 C CA . PHE A 1 208 ? -8.238 2.134 -15.281 1.00 91.12 208 PHE A CA 1
ATOM 1765 C C . PHE A 1 208 ? -9.316 3.232 -15.270 1.00 91.12 208 PHE A C 1
ATOM 1767 O O . PHE A 1 208 ? -10.480 2.969 -14.958 1.00 91.12 208 PHE A O 1
ATOM 1774 N N . ILE A 1 209 ? -8.972 4.467 -15.660 1.00 87.50 209 ILE A N 1
ATOM 1775 C CA . ILE A 1 209 ? -9.917 5.597 -15.725 1.00 87.50 209 ILE A CA 1
ATOM 1776 C C . ILE A 1 209 ? -11.140 5.305 -16.619 1.00 87.50 209 ILE A C 1
ATOM 1778 O O . ILE A 1 209 ? -12.257 5.576 -16.167 1.00 87.50 209 ILE A O 1
ATOM 1782 N N . PRO A 1 210 ? -11.004 4.746 -17.840 1.00 89.75 210 PRO A N 1
ATOM 1783 C CA . PRO A 1 210 ? -12.151 4.404 -18.682 1.00 89.75 210 PRO A CA 1
ATOM 1784 C C . PRO A 1 210 ? -13.143 3.453 -18.002 1.00 89.75 210 PRO A C 1
ATOM 1786 O O . PRO A 1 210 ? -14.353 3.677 -18.070 1.00 89.75 210 PRO A O 1
ATOM 1789 N N . PHE A 1 211 ? -12.647 2.434 -17.293 1.00 91.44 211 PHE A N 1
ATOM 1790 C CA . PHE A 1 211 ? -13.493 1.512 -16.532 1.00 91.44 211 PHE A CA 1
ATOM 1791 C C . PHE A 1 211 ? -14.276 2.242 -15.435 1.00 91.44 211 PHE A C 1
ATOM 1793 O O . PHE A 1 211 ? -15.491 2.078 -15.313 1.00 91.44 211 PHE A O 1
ATOM 1800 N N . LEU A 1 212 ? -13.602 3.107 -14.673 1.00 88.88 212 LEU A N 1
ATOM 1801 C CA . LEU A 1 212 ? -14.244 3.912 -13.632 1.00 88.88 212 LEU A CA 1
ATOM 1802 C C . LEU A 1 212 ? -15.308 4.859 -14.195 1.00 88.88 212 LEU A C 1
ATOM 1804 O O . LEU A 1 212 ? -16.354 5.043 -13.575 1.00 88.88 212 LEU A O 1
ATOM 1808 N N . TYR A 1 213 ? -15.067 5.440 -15.370 1.00 86.00 213 TYR A N 1
ATOM 1809 C CA . TYR A 1 213 ? -16.042 6.292 -16.046 1.00 86.00 213 TYR A CA 1
ATOM 1810 C C . TYR A 1 213 ? -17.295 5.509 -16.453 1.00 86.00 213 TYR A C 1
ATOM 1812 O O . TYR A 1 213 ? -18.411 5.943 -16.164 1.00 86.00 213 TYR A O 1
ATOM 1820 N N . PHE A 1 214 ? -17.123 4.325 -17.048 1.00 88.00 214 PHE A N 1
ATOM 1821 C CA . PHE A 1 214 ? -18.242 3.440 -17.376 1.00 88.00 214 PHE A CA 1
ATOM 1822 C C . PHE A 1 214 ? -19.042 3.052 -16.126 1.00 88.00 214 PHE A C 1
ATOM 1824 O O . PHE A 1 214 ? -20.272 3.125 -16.116 1.00 88.00 214 PHE A O 1
ATOM 1831 N N . LEU A 1 215 ? -18.347 2.706 -15.040 1.00 87.94 215 LEU A N 1
ATOM 1832 C CA . LEU A 1 215 ? -18.979 2.348 -13.776 1.00 87.94 215 LEU A CA 1
ATOM 1833 C C . LEU A 1 215 ? -19.763 3.521 -13.163 1.00 87.94 215 LEU A C 1
ATOM 1835 O O . LEU A 1 215 ? -20.860 3.318 -12.640 1.00 87.94 215 LEU A O 1
ATOM 1839 N N . ALA A 1 216 ? -19.237 4.747 -13.257 1.00 83.12 216 ALA A N 1
ATOM 1840 C CA . ALA A 1 216 ? -19.919 5.951 -12.787 1.00 83.12 216 ALA A CA 1
ATOM 1841 C C . ALA A 1 216 ? -21.235 6.185 -13.546 1.00 83.12 216 ALA A C 1
ATOM 1843 O O . ALA A 1 216 ? -22.277 6.390 -12.922 1.00 83.12 216 ALA A O 1
ATOM 1844 N N . LEU A 1 217 ? -21.205 6.068 -14.878 1.00 82.88 217 LEU A N 1
ATOM 1845 C CA . LEU A 1 217 ? -22.397 6.180 -15.724 1.00 82.88 217 LEU A CA 1
ATOM 1846 C C . LEU A 1 217 ? -23.430 5.092 -15.409 1.00 82.88 217 LEU A C 1
ATOM 1848 O O . LEU A 1 217 ? -24.619 5.380 -15.261 1.00 82.88 217 LEU A O 1
ATOM 1852 N N . TYR A 1 218 ? -22.984 3.842 -15.261 1.00 84.31 218 TYR A N 1
ATOM 1853 C CA . TYR A 1 218 ? -23.855 2.723 -14.905 1.00 84.31 218 TYR A CA 1
ATOM 1854 C C . TYR A 1 218 ? -24.516 2.919 -13.532 1.00 84.31 218 TYR A C 1
ATOM 1856 O O . TYR A 1 218 ? -25.706 2.640 -13.357 1.00 84.31 218 TYR A O 1
ATOM 1864 N N . SER A 1 219 ? -23.765 3.427 -12.552 1.00 79.69 219 SER A N 1
ATOM 1865 C CA . SER A 1 219 ? -24.289 3.749 -11.223 1.00 79.69 219 SER A CA 1
ATOM 1866 C C . SER A 1 219 ? -25.372 4.830 -11.295 1.00 79.69 219 SER A C 1
ATOM 1868 O O . SER A 1 219 ? -26.466 4.648 -10.758 1.00 79.69 219 SER A O 1
ATOM 1870 N N . GLU A 1 220 ? -25.124 5.916 -12.034 1.00 78.44 220 GLU A N 1
ATOM 1871 C CA . GLU A 1 220 ? -26.090 7.005 -12.195 1.00 78.44 220 GLU A CA 1
ATOM 1872 C C . GLU A 1 220 ? -27.378 6.543 -12.895 1.00 78.44 220 GLU A C 1
ATOM 1874 O O . GLU A 1 220 ? -28.481 6.874 -12.448 1.00 78.44 220 GLU A O 1
ATOM 1879 N N . TYR A 1 221 ? -27.257 5.722 -13.943 1.00 80.69 221 TYR A N 1
ATOM 1880 C CA . TYR A 1 221 ? -28.403 5.124 -14.627 1.00 80.69 221 TYR A CA 1
ATOM 1881 C C . TYR A 1 221 ? -29.272 4.297 -13.669 1.00 80.69 221 TYR A C 1
ATOM 1883 O O . TYR A 1 221 ? -30.493 4.468 -13.627 1.00 80.69 221 TYR A O 1
ATOM 1891 N N . ASN A 1 222 ? -28.654 3.440 -12.851 1.00 77.12 222 ASN A N 1
ATOM 1892 C CA . ASN A 1 222 ? -29.384 2.621 -11.883 1.00 77.12 222 ASN A CA 1
ATOM 1893 C C . ASN A 1 222 ? -30.065 3.466 -10.800 1.00 77.12 222 ASN A C 1
ATOM 1895 O O . ASN A 1 222 ? -31.214 3.195 -10.445 1.00 77.12 222 ASN A O 1
ATOM 1899 N N . ILE A 1 223 ? -29.397 4.512 -10.302 1.00 73.62 223 ILE A N 1
ATOM 1900 C CA . ILE A 1 223 ? -29.981 5.439 -9.322 1.00 73.62 223 ILE A CA 1
ATOM 1901 C C . ILE A 1 223 ? -31.209 6.141 -9.919 1.00 73.62 223 ILE A C 1
ATOM 1903 O O . ILE A 1 223 ? -32.255 6.191 -9.272 1.00 73.62 223 ILE A O 1
ATOM 1907 N N . ARG A 1 224 ? -31.117 6.646 -11.158 1.00 69.12 224 ARG A N 1
ATOM 1908 C CA . ARG A 1 224 ? -32.241 7.305 -11.848 1.00 69.12 224 ARG A CA 1
ATOM 1909 C C . ARG A 1 224 ? -33.409 6.345 -12.085 1.00 69.12 224 ARG A C 1
ATOM 1911 O O . ARG A 1 224 ? -34.539 6.703 -11.776 1.00 69.12 224 ARG A O 1
ATOM 1918 N N . LYS A 1 225 ? -33.138 5.114 -12.533 1.00 71.50 225 LYS A N 1
ATOM 1919 C CA . LYS A 1 225 ? -34.165 4.083 -12.761 1.00 71.50 225 LYS A CA 1
ATOM 1920 C C . LYS A 1 225 ? -34.923 3.700 -11.486 1.00 71.50 225 LYS A C 1
ATOM 1922 O O . LYS A 1 225 ? -36.123 3.465 -11.547 1.00 71.50 225 LYS A O 1
ATOM 1927 N N . THR A 1 226 ? -34.239 3.669 -10.342 1.00 67.19 226 THR A N 1
ATOM 1928 C CA . THR A 1 226 ? -34.860 3.340 -9.045 1.00 67.19 226 THR A CA 1
ATOM 1929 C C . THR A 1 226 ? -35.743 4.485 -8.528 1.00 67.19 226 THR A C 1
ATOM 1931 O O . THR A 1 226 ? -36.717 4.237 -7.829 1.00 67.19 226 THR A O 1
ATOM 1934 N N . LYS A 1 227 ? -35.436 5.743 -8.888 1.00 61.12 227 LYS A N 1
ATOM 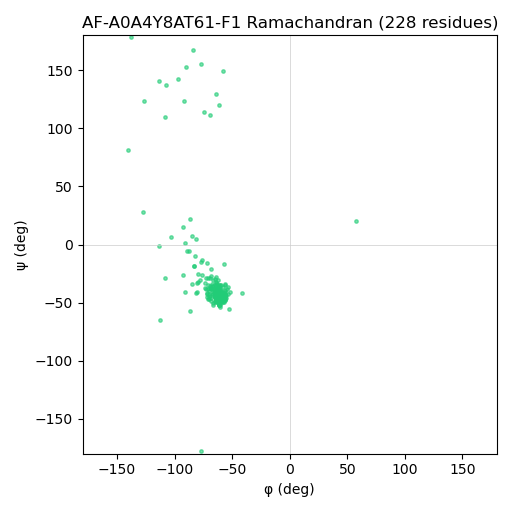1935 C CA . LYS A 1 227 ? -36.251 6.919 -8.535 1.00 61.12 227 LYS A CA 1
ATOM 1936 C C . LYS A 1 227 ? -37.520 7.070 -9.376 1.00 61.12 227 LYS A C 1
ATOM 1938 O O . LYS A 1 227 ? -38.457 7.685 -8.900 1.00 61.12 227 LYS A O 1
ATOM 1943 N N . THR A 1 228 ? -37.550 6.556 -10.605 1.00 58.97 228 THR A N 1
ATOM 1944 C CA . THR A 1 228 ? -38.744 6.603 -11.472 1.00 58.97 228 THR A CA 1
ATOM 1945 C C . THR A 1 228 ? -39.701 5.425 -11.264 1.00 58.97 228 THR A C 1
ATOM 1947 O O . THR A 1 228 ? -40.753 5.394 -11.891 1.00 58.97 228 THR A O 1
ATOM 1950 N N . SER A 1 229 ? -39.336 4.440 -10.436 1.00 50.75 229 SER A N 1
ATOM 1951 C CA . SER A 1 229 ? -40.165 3.269 -10.101 1.00 50.75 229 SER A CA 1
ATOM 1952 C C . SER A 1 229 ? -40.836 3.347 -8.720 1.00 50.75 229 SER A C 1
ATOM 1954 O O . SER A 1 229 ? -41.393 2.346 -8.276 1.00 50.75 229 SER A O 1
ATOM 1956 N N . ILE A 1 230 ? -40.722 4.487 -8.031 1.00 48.41 230 ILE A N 1
ATOM 1957 C CA . ILE A 1 230 ? -41.387 4.822 -6.759 1.00 48.41 230 ILE A CA 1
ATOM 1958 C C . ILE A 1 230 ? -42.334 5.981 -7.050 1.00 48.41 230 ILE A C 1
ATOM 1960 O O . ILE A 1 230 ? -43.476 5.935 -6.551 1.00 48.41 230 ILE A O 1
#

Organism: NCBI:txid708091

Radius of gyration: 20.93 Å; Cα contacts (8 Å, |Δi|>4): 123; chains: 1; bounding box: 67×40×52 Å

Solvent-accessible surface area (backbone atoms only — not comparable to full-atom values): 12715 Å² total; per-residue (Å²): 129,86,72,89,65,52,39,48,56,53,34,49,53,51,53,50,48,54,49,49,55,60,55,56,67,40,66,69,48,44,53,53,49,49,54,54,52,54,60,49,63,38,71,71,57,37,48,54,52,52,51,50,48,54,52,50,52,53,50,49,50,54,35,35,76,71,70,68,45,58,84,87,45,51,63,58,51,53,52,43,39,60,51,34,55,49,50,48,61,70,50,53,84,79,46,97,46,67,70,63,40,53,63,48,57,50,50,54,32,44,51,50,47,54,51,46,50,52,47,60,73,76,50,58,63,58,48,72,55,30,53,56,46,52,58,54,51,49,51,47,51,52,50,34,52,49,36,72,77,69,52,83,48,72,71,44,53,50,49,34,55,51,40,49,50,51,53,49,50,52,53,48,52,53,50,52,53,40,55,54,51,47,70,77,44,46,77,68,58,76,29,74,65,45,51,43,63,66,45,45,66,54,53,54,52,62,68,42,46,64,57,53,50,53,50,51,54,52,50,51,51,52,54,53,57,58,63,76,75,113

pLDDT: mean 82.94, std 10.36, range [36.38, 97.0]

Foldseek 3Di:
DPPLFDLLRVLVVVVVVVVCVVQPPDPVSVVVVVVVVVVCPDPVNVVLVVVLVVLLVVVLVVCVVVVLDDPSCPVLSVLLCVQAVVVLLVCLVVDPDLVCSLVPRRVVSLVVSLVCLLLRPQDDDPNVCSNVVVVVLVVLVVLLVCLVVDPPDPVSVVVNVVSVVVNVVVVVVSVVRSVVSCVVPVVVCPDPNVVSSNCVSVSSSVSCSVSSVVVSVVVVVVVVVVVVVD

Secondary structure (DSSP, 8-state):
---SS-HHHHHHHHHHHHHHHHHTTSHHHHHHHHHHHHHHTSHHHHHHHHHHHHHHHHHHHHHHHTTS--GGGHHHHHHHIIIIIIHHHHHGGG-S-HHHHIIIIIHHHHHHHHHHHHHHHH----HHHHHHHHHHHHHHHHHHHHHHHH--SHHHHHHHHHHHHHHHHHHHHHHHHHHHHHHHSHHHHTSHHHHHHHHHHHHHHHHHHHHHHHHHHHHHHHHHHHHTT-

Sequence (230 aa):
MKEIFNNREIALLFWIGILLIYVFRKKHNIESFGKVLEAFFVNKISTIFLLSVIYVESLILILSLIEFWDFTFIKDSIFWYFGVAFITILNLHKQPDPRKFFKKTIIDNFKFVVLFEFISNFFTFSLITEFILIPLISFFVILDTYLSIYSEKDSEKSLKKITNRILSIFGLIMIFYSLYRFKNDYSSIMSLSSLKFFLFPIILTLFFIPFLYFLALYSEYNIRKTKTSI